Protein AF-X1D9J5-F1 (afdb_monomer_lite)

InterPro domains:
  IPR006099 Methylmalonyl-CoA mutase, alpha/beta chain, catalytic [PF01642] (44-115)
  IPR016176 Cobalamin (vitamin B12)-dependent enzyme, catalytic [SSF51703] (22-117)
  IPR027417 P-loop containing nucleoside triphosphate hydrolase [SSF52540] (112-212)
  IPR050763 ABC transporter ATP-binding component [PTHR42711] (112-212)

Radius of gyration: 26.76 Å; chains: 1; bounding box: 79×49×67 Å

Organism: NCBI:txid412755

Foldseek 3Di:
DDPPPDPPQPQQDDPVVVVVVVVVVVVVVVVCVVDDDDPDQQADLVRHHDDPDDDSVNDDGHCCAPPNAQCDPPNNVHNHRCPVVVPNDDFDFDDDDDDPVVRVVVQVVCVVVVHDPVNVVCVLLVVDDDDPPDWDADPNDTCNVPVPVSNLVDDDQGPDGPADQSDFLQRSQQVVCVVSVHDNVRSVVVSCVVCVVVVNNVSRRPGPNPDD

Secondary structure (DSSP, 8-state):
-----------SS-HHHHHHHHHHHHHHHHHHTTSPPPSS--B-TT-PBPPS---GGG--S-HHHHT--TTSTT-TT-SSTTHHHHS----------S-HHHHHHHHHHHHHTT--HHHHHHHHTTSSPPPTT---EETTEETTT-HHHHHTS-----SS--S-TTSBHHHHHHHHHHHTT--HHHHHHHHHHHHHHTT-SGGGGSBGGG--

Structure (mmCIF, N/CA/C/O backbone):
data_AF-X1D9J5-F1
#
_entry.id   AF-X1D9J5-F1
#
loop_
_atom_site.group_PDB
_atom_site.id
_atom_site.type_symbol
_atom_site.label_atom_id
_atom_site.label_alt_id
_atom_site.label_comp_id
_atom_site.label_asym_id
_atom_site.label_entity_id
_atom_site.label_seq_id
_atom_site.pdbx_PDB_ins_code
_atom_site.Cartn_x
_atom_site.Cartn_y
_atom_site.Cartn_z
_atom_site.occupancy
_atom_site.B_iso_or_equiv
_atom_site.auth_seq_id
_atom_site.auth_comp_id
_atom_site.auth_asym_id
_atom_site.auth_atom_id
_atom_site.pdbx_PDB_model_num
ATOM 1 N N . GLN A 1 1 ? -48.946 -21.989 10.897 1.00 41.56 1 GLN A N 1
ATOM 2 C CA . GLN A 1 1 ? -47.747 -22.327 11.694 1.00 41.56 1 GLN A CA 1
ATOM 3 C C . GLN A 1 1 ? -46.780 -21.159 11.595 1.00 41.56 1 GLN A C 1
ATOM 5 O O . GLN A 1 1 ? -46.315 -20.865 10.503 1.00 41.56 1 GLN A O 1
ATOM 10 N N . TYR A 1 2 ? -46.551 -20.441 12.694 1.00 32.66 2 TYR A N 1
ATOM 11 C CA . TYR A 1 2 ? -45.585 -19.344 12.733 1.00 32.66 2 TYR A CA 1
ATOM 12 C C . TYR A 1 2 ? -44.181 -19.940 12.862 1.00 32.66 2 TYR A C 1
ATOM 14 O O . TYR A 1 2 ? -43.864 -20.567 13.869 1.00 32.66 2 TYR A O 1
ATOM 22 N N . ILE A 1 3 ? -43.359 -19.790 11.823 1.00 34.81 3 ILE A N 1
ATOM 23 C CA . ILE A 1 3 ? -41.948 -20.179 11.864 1.00 34.81 3 ILE A CA 1
ATOM 24 C C . ILE A 1 3 ? -41.211 -19.089 12.641 1.00 34.81 3 ILE A C 1
ATOM 26 O O . ILE A 1 3 ? -40.923 -18.015 12.112 1.00 34.81 3 ILE A O 1
ATOM 30 N N . VAL A 1 4 ? -40.926 -19.359 13.914 1.00 33.62 4 VAL A N 1
ATOM 31 C CA . VAL A 1 4 ? -40.000 -18.558 14.717 1.00 33.62 4 VAL A CA 1
ATOM 32 C C . VAL A 1 4 ? -38.596 -18.829 14.178 1.00 33.62 4 VAL A C 1
ATOM 34 O O . VAL A 1 4 ? -37.982 -19.847 14.489 1.00 33.62 4 VAL A O 1
ATOM 37 N N . LYS A 1 5 ? -38.096 -17.944 13.309 1.00 32.06 5 LYS A N 1
ATOM 38 C CA . LYS A 1 5 ? -36.690 -17.954 12.892 1.00 32.06 5 LYS A CA 1
ATOM 39 C C . LYS A 1 5 ? -35.840 -17.499 14.076 1.00 32.06 5 LYS A C 1
ATOM 41 O O . LYS A 1 5 ? -35.710 -16.305 14.330 1.00 32.06 5 LYS A O 1
ATOM 46 N N . PHE A 1 6 ? -35.261 -18.449 14.803 1.00 33.81 6 PHE A N 1
ATOM 47 C CA . PHE A 1 6 ? -34.157 -18.154 15.706 1.00 33.81 6 PHE A CA 1
ATOM 48 C C . PHE A 1 6 ? -32.935 -17.792 14.856 1.00 33.81 6 PHE A C 1
ATOM 50 O O . PHE A 1 6 ? -32.262 -18.667 14.319 1.00 33.81 6 PHE A O 1
ATOM 57 N N . ASN A 1 7 ? -32.655 -16.494 14.723 1.00 35.66 7 ASN A N 1
ATOM 58 C CA . ASN A 1 7 ? -31.349 -16.017 14.275 1.00 35.66 7 ASN A CA 1
ATOM 59 C C . ASN A 1 7 ? -30.331 -16.322 15.380 1.00 35.66 7 ASN A C 1
ATOM 61 O O . ASN A 1 7 ? -30.017 -15.474 16.215 1.00 35.66 7 ASN A O 1
ATOM 65 N N . VAL A 1 8 ? -29.839 -17.558 15.416 1.00 42.84 8 VAL A N 1
ATOM 66 C CA . VAL A 1 8 ? -28.628 -17.885 16.161 1.00 42.84 8 VAL A CA 1
ATOM 67 C C . VAL A 1 8 ? -27.478 -17.335 15.329 1.00 42.84 8 VAL A C 1
ATOM 69 O O . VAL A 1 8 ? -27.017 -17.974 14.391 1.00 42.84 8 VAL A O 1
ATOM 72 N N . PHE A 1 9 ? -27.051 -16.110 15.627 1.00 48.53 9 PHE A N 1
ATOM 73 C CA . PHE A 1 9 ? -25.760 -15.626 15.157 1.00 48.53 9 PHE A CA 1
ATOM 74 C C . PHE A 1 9 ? -24.701 -16.567 15.740 1.00 48.53 9 PHE A C 1
ATOM 76 O O . PHE A 1 9 ? -24.423 -16.505 16.940 1.00 48.53 9 PHE A O 1
ATOM 83 N N . LEU A 1 10 ? -24.159 -17.476 14.924 1.00 50.81 10 LEU A N 1
ATOM 84 C CA . LEU A 1 10 ? -22.922 -18.167 15.263 1.00 50.81 10 LEU A CA 1
ATOM 85 C C . LEU A 1 10 ? -21.844 -17.090 15.362 1.00 50.81 10 LEU A C 1
ATOM 87 O O . LEU A 1 10 ? -21.445 -16.487 14.369 1.00 50.81 10 LEU A O 1
ATOM 91 N N . THR A 1 11 ? -21.446 -16.770 16.587 1.00 61.09 11 THR A N 1
ATOM 92 C CA . THR A 1 11 ? -20.332 -15.866 16.831 1.00 61.09 11 THR A CA 1
ATOM 93 C C . THR A 1 11 ? -19.053 -16.684 16.765 1.00 61.09 11 THR A C 1
ATOM 95 O O . THR A 1 11 ? -18.937 -17.702 17.439 1.00 61.09 11 THR A O 1
ATOM 98 N N . MET A 1 12 ? -18.080 -16.223 15.975 1.00 72.06 12 MET A N 1
ATOM 99 C CA . MET A 1 12 ? -16.762 -16.861 15.808 1.00 72.06 12 MET A CA 1
ATOM 100 C C . MET A 1 12 ? -16.017 -17.085 17.140 1.00 72.06 12 MET A C 1
ATOM 102 O O . MET A 1 12 ? -15.095 -17.893 17.220 1.00 72.06 12 MET A O 1
ATOM 106 N N . PHE A 1 13 ? -16.419 -16.367 18.190 1.00 82.44 13 PHE A N 1
ATOM 107 C CA . PHE A 1 13 ? -15.873 -16.462 19.534 1.00 82.44 13 PHE A CA 1
ATOM 108 C C . PHE A 1 13 ? -16.948 -16.868 20.542 1.00 82.44 13 PHE A C 1
ATOM 110 O O . PHE A 1 13 ? -18.126 -16.520 20.398 1.00 82.44 13 PHE A O 1
ATOM 117 N N . ASP A 1 14 ? -16.500 -17.562 21.587 1.00 86.94 14 ASP A N 1
ATOM 118 C CA . ASP A 1 14 ? -17.311 -17.912 22.747 1.00 86.94 14 ASP A CA 1
ATOM 119 C C . ASP A 1 14 ? -17.836 -16.656 23.466 1.00 86.94 14 ASP A C 1
ATOM 121 O O . ASP A 1 14 ? -17.110 -15.672 23.641 1.00 86.94 14 ASP A O 1
ATOM 125 N N . LYS A 1 15 ? -19.108 -16.684 23.881 1.00 85.88 15 LYS A N 1
ATOM 126 C CA . LYS A 1 15 ? -19.779 -15.515 24.469 1.00 85.88 15 LYS A CA 1
ATOM 127 C C . LYS A 1 15 ? -19.181 -15.112 25.814 1.00 85.88 15 LYS A C 1
ATOM 129 O O . LYS A 1 15 ? -19.002 -13.917 26.046 1.00 85.88 15 LYS A O 1
ATOM 134 N N . ASP A 1 16 ? -18.824 -16.075 26.659 1.00 89.19 16 ASP A N 1
ATOM 135 C CA . ASP A 1 16 ? -18.233 -15.793 27.969 1.00 89.19 16 ASP A CA 1
ATOM 136 C C . ASP A 1 16 ? -16.825 -15.214 27.803 1.00 89.19 16 ASP A C 1
ATOM 138 O O . ASP A 1 16 ? -16.395 -14.335 28.554 1.00 89.19 16 ASP A O 1
ATOM 142 N N . TYR A 1 17 ? -16.099 -15.671 26.784 1.00 88.88 17 TYR A N 1
ATOM 143 C CA . TYR A 1 17 ? -14.798 -15.115 26.434 1.00 88.88 17 TYR A CA 1
ATOM 144 C C . TYR A 1 17 ? -14.888 -13.683 25.886 1.00 88.88 17 TYR A C 1
ATOM 146 O O . TYR A 1 17 ? -14.109 -12.821 26.300 1.00 88.88 17 TYR A O 1
ATOM 154 N N . LEU A 1 18 ? -15.853 -13.399 25.006 1.00 90.12 18 LEU A N 1
ATOM 155 C CA . LEU A 1 18 ? -16.102 -12.038 24.517 1.00 90.12 18 LEU A CA 1
ATOM 156 C C . LEU A 1 18 ? -16.466 -11.084 25.658 1.00 90.12 18 LEU A C 1
ATOM 158 O O . LEU A 1 18 ? -15.986 -9.951 25.682 1.00 90.12 18 LEU A O 1
ATOM 162 N N . GLU A 1 19 ? -17.247 -11.549 26.629 1.00 91.81 19 GLU A N 1
ATOM 163 C CA . GLU A 1 19 ? -17.616 -10.744 27.790 1.00 91.81 19 GLU A CA 1
ATOM 164 C C . GLU A 1 19 ? -16.409 -10.432 28.686 1.00 91.81 19 GLU A C 1
ATOM 166 O O . GLU A 1 19 ? -16.224 -9.289 29.108 1.00 91.81 19 GLU A O 1
ATOM 171 N N . LYS A 1 20 ? -15.506 -11.399 28.897 1.00 93.25 20 LYS A N 1
ATOM 172 C CA . LYS A 1 20 ? -14.225 -11.143 29.581 1.00 93.25 20 LYS A CA 1
ATOM 173 C C . LYS A 1 20 ? -13.401 -10.075 28.861 1.00 93.25 20 LYS A C 1
ATOM 175 O O . LYS A 1 20 ? -12.865 -9.180 29.511 1.00 93.25 20 LYS A O 1
ATOM 180 N N . ILE A 1 21 ? -13.320 -10.140 27.530 1.00 93.31 21 ILE A N 1
ATOM 181 C CA . ILE A 1 21 ? -12.612 -9.132 26.726 1.00 93.31 21 ILE A CA 1
ATOM 182 C C . ILE A 1 21 ? -13.267 -7.759 26.884 1.00 93.31 21 ILE A C 1
ATOM 184 O O . ILE A 1 21 ? -12.550 -6.768 27.007 1.00 93.31 21 ILE A O 1
ATOM 188 N N . ARG A 1 22 ? -14.604 -7.683 26.909 1.00 93.94 22 ARG A N 1
ATOM 189 C CA . ARG A 1 22 ? -15.338 -6.425 27.106 1.00 93.94 22 ARG A CA 1
ATOM 190 C C . ARG A 1 22 ? -14.962 -5.768 28.434 1.00 93.94 22 ARG A C 1
ATOM 192 O O . ARG A 1 22 ? -14.591 -4.598 28.440 1.00 93.94 22 ARG A O 1
ATOM 199 N N . ILE A 1 23 ? -14.980 -6.533 29.524 1.00 95.12 23 ILE A N 1
ATOM 200 C CA . ILE A 1 23 ? -14.651 -6.041 30.871 1.00 95.12 23 ILE A CA 1
ATOM 201 C C . ILE A 1 23 ? -13.199 -5.549 30.946 1.00 95.12 23 ILE A C 1
ATOM 203 O O . ILE A 1 23 ? -12.929 -4.469 31.469 1.00 95.12 23 ILE A O 1
ATOM 207 N N . GLU A 1 24 ? -12.243 -6.319 30.422 1.00 95.06 24 GLU A N 1
ATOM 208 C CA . GLU A 1 24 ? -10.832 -5.912 30.441 1.00 95.06 24 GLU A CA 1
ATOM 209 C C . GLU A 1 24 ? -10.561 -4.710 29.526 1.00 95.06 24 GLU A C 1
ATOM 211 O O . GLU A 1 24 ? -9.750 -3.844 29.862 1.00 95.06 24 GLU A O 1
ATOM 216 N N . LYS A 1 25 ? -11.282 -4.606 28.404 1.00 93.81 25 LYS A N 1
ATOM 217 C CA . LYS A 1 25 ? -11.224 -3.442 27.517 1.00 93.81 25 LYS A CA 1
ATOM 218 C C . LYS A 1 25 ? -11.714 -2.177 28.223 1.00 93.81 25 LYS A C 1
ATOM 220 O O . LYS A 1 25 ? -11.029 -1.165 28.134 1.00 93.81 25 LYS A O 1
ATOM 225 N N . GLU A 1 26 ? -12.816 -2.234 28.969 1.00 94.69 26 GLU A N 1
ATOM 226 C CA . GLU A 1 26 ? -13.318 -1.091 29.752 1.00 94.69 26 GLU A CA 1
ATOM 227 C C . GLU A 1 26 ? -12.300 -0.628 30.801 1.00 94.69 26 GLU A C 1
ATOM 229 O O . GLU A 1 26 ? -12.002 0.561 30.908 1.00 94.69 26 GLU A O 1
ATOM 234 N N . LYS A 1 27 ? -11.672 -1.565 31.524 1.00 94.75 27 LYS A N 1
ATOM 235 C CA . LYS A 1 27 ? -10.597 -1.235 32.478 1.00 94.75 27 LYS A CA 1
ATOM 236 C C . LYS A 1 27 ? -9.403 -0.562 31.802 1.00 94.75 27 LYS A C 1
ATOM 238 O O . LYS A 1 27 ? -8.782 0.330 32.382 1.00 94.75 27 LYS A O 1
ATOM 243 N N . TRP A 1 28 ? -9.044 -1.007 30.600 1.00 94.75 28 TRP A N 1
ATOM 244 C CA . TRP A 1 28 ? -7.975 -0.395 29.816 1.00 94.75 28 TRP A CA 1
ATOM 245 C C . TRP A 1 28 ? -8.357 1.006 29.316 1.00 94.75 28 TRP A C 1
ATOM 247 O O . TRP A 1 28 ? -7.530 1.913 29.391 1.00 94.75 28 TRP A O 1
ATOM 257 N N . GLU A 1 29 ? -9.602 1.210 28.877 1.00 93.12 29 GLU A N 1
ATOM 258 C CA . GLU A 1 29 ? -10.117 2.518 28.449 1.00 93.12 29 GLU A CA 1
ATOM 259 C C . GLU A 1 29 ? -10.121 3.545 29.590 1.00 93.12 29 GLU A C 1
ATOM 261 O O . GLU A 1 29 ? -9.827 4.715 29.348 1.00 93.12 29 GLU A O 1
ATOM 266 N N . GLU A 1 30 ? -10.369 3.123 30.833 1.00 93.25 30 GLU A N 1
ATOM 267 C CA . GLU A 1 30 ? -10.239 4.001 32.004 1.00 93.25 30 GLU A CA 1
ATOM 268 C C . GLU A 1 30 ? -8.788 4.440 32.237 1.00 93.25 30 GLU A C 1
ATOM 270 O O . GLU A 1 30 ? -8.517 5.637 32.324 1.00 93.25 30 GLU A O 1
ATOM 275 N N . LYS A 1 31 ? -7.832 3.501 32.237 1.00 91.94 31 LYS A N 1
ATOM 276 C CA . LYS A 1 31 ? -6.397 3.826 32.374 1.00 91.94 31 LYS A CA 1
ATOM 277 C C . LYS A 1 31 ? -5.893 4.729 31.255 1.00 91.94 31 LYS A C 1
ATOM 279 O O . LYS A 1 31 ? -4.999 5.548 31.444 1.00 91.94 31 LYS A O 1
ATOM 284 N N . LEU A 1 32 ? -6.458 4.579 30.065 1.00 88.94 32 LEU A N 1
ATOM 285 C CA . LEU A 1 32 ? -6.063 5.357 28.909 1.00 88.94 32 LEU A CA 1
ATOM 286 C C . LEU A 1 32 ? -6.360 6.854 29.074 1.00 88.94 32 LEU A C 1
ATOM 288 O O . LEU A 1 32 ? -5.614 7.667 28.534 1.00 88.94 32 LEU A O 1
ATOM 292 N N . LYS A 1 33 ? -7.390 7.236 29.842 1.00 88.38 33 LYS A N 1
ATOM 293 C CA . LYS A 1 33 ? -7.711 8.652 30.105 1.00 88.38 33 LYS A CA 1
ATOM 294 C C . LYS A 1 33 ? -6.562 9.402 30.788 1.00 88.38 33 LYS A C 1
ATOM 296 O O . LYS A 1 33 ? -6.468 10.618 30.659 1.00 88.38 33 LYS A O 1
ATOM 301 N N . GLU A 1 34 ? -5.679 8.683 31.478 1.00 90.81 34 GLU A N 1
ATOM 302 C CA . GLU A 1 34 ? -4.492 9.233 32.141 1.00 90.81 34 GLU A CA 1
ATOM 303 C C . GLU A 1 34 ? -3.333 9.494 31.161 1.00 90.81 34 GLU A C 1
ATOM 305 O O . GLU A 1 34 ? -2.374 10.195 31.486 1.00 90.81 34 GLU A O 1
ATOM 310 N N . SER A 1 35 ? -3.408 8.949 29.943 1.00 86.75 35 SER A N 1
ATOM 311 C CA . SER A 1 35 ? -2.359 9.033 28.927 1.00 86.75 35 SER A CA 1
ATOM 312 C C . SER A 1 35 ? -2.668 10.105 27.884 1.00 86.75 35 SER A C 1
ATOM 314 O O . SER A 1 35 ? -3.766 10.176 27.337 1.00 86.75 35 SER A O 1
ATOM 316 N N . LYS A 1 36 ? -1.672 10.934 27.556 1.00 88.25 36 LYS A N 1
ATOM 317 C CA .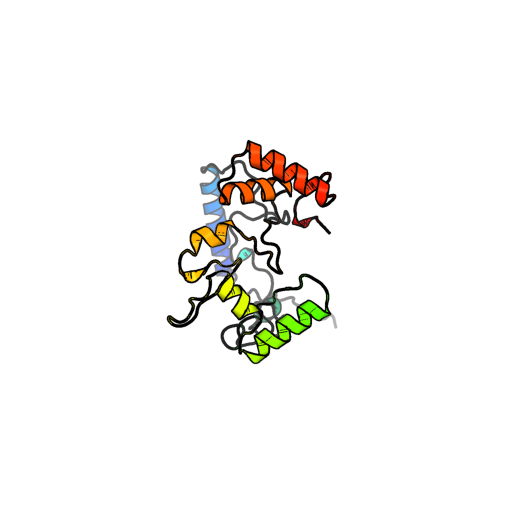 LYS A 1 36 ? -1.803 11.920 26.476 1.00 88.25 36 LYS A CA 1
ATOM 318 C C . LYS A 1 36 ? -1.610 11.265 25.116 1.00 88.25 36 LYS A C 1
ATOM 320 O O . LYS A 1 36 ? -0.632 10.555 24.893 1.00 88.25 36 LYS A O 1
ATOM 325 N N . GLU A 1 37 ? -2.495 11.594 24.185 1.00 88.06 37 GLU A N 1
ATOM 326 C CA . GLU A 1 37 ? -2.330 11.261 22.775 1.00 88.06 37 GLU A CA 1
ATOM 327 C C . GLU A 1 37 ? -1.836 12.452 21.962 1.00 88.06 37 GLU A C 1
ATOM 329 O O . GLU A 1 37 ? -1.901 13.606 22.386 1.00 88.06 37 GLU A O 1
ATOM 334 N N . ARG A 1 38 ? -1.315 12.152 20.771 1.00 89.94 38 ARG A N 1
ATOM 335 C CA . ARG A 1 38 ? -0.917 13.172 19.802 1.00 89.94 38 ARG A CA 1
ATOM 336 C C . ARG A 1 38 ? -2.160 13.851 19.236 1.00 89.94 38 ARG A C 1
ATOM 338 O O . ARG A 1 38 ? -3.135 13.174 18.923 1.00 89.94 38 ARG A O 1
ATOM 345 N N . ASP A 1 39 ? -2.075 15.161 19.032 1.00 87.62 39 ASP A N 1
ATOM 346 C CA . ASP A 1 39 ? -3.132 15.954 18.400 1.00 87.62 39 ASP A CA 1
ATOM 347 C C . ASP A 1 39 ? -3.111 15.772 16.873 1.00 87.62 39 ASP A C 1
ATOM 349 O O . ASP A 1 39 ? -2.633 16.611 16.110 1.00 87.62 39 ASP A O 1
ATOM 353 N N . VAL A 1 40 ? -3.532 14.586 16.430 1.00 89.81 40 VAL A N 1
ATOM 354 C CA . VAL A 1 40 ? -3.650 14.211 15.019 1.00 89.81 40 VAL A CA 1
ATOM 355 C C . VAL A 1 40 ? -4.934 13.421 14.796 1.00 89.81 40 VAL A C 1
ATOM 357 O O . VAL A 1 40 ? -5.397 12.684 15.665 1.00 89.81 40 VAL A O 1
ATOM 360 N N . LYS A 1 41 ? -5.508 13.529 13.595 1.00 87.44 41 LYS A N 1
ATOM 361 C CA . LYS A 1 41 ? -6.639 12.683 13.202 1.00 87.44 41 LYS A CA 1
ATOM 362 C C . LYS A 1 41 ? -6.144 11.272 12.882 1.00 87.44 41 LYS A C 1
ATOM 364 O O . LYS A 1 41 ? -5.343 11.091 11.969 1.00 87.44 41 LYS A O 1
ATOM 369 N N . PHE A 1 42 ? -6.659 10.277 13.598 1.00 93.56 42 PHE A N 1
ATOM 370 C CA . PHE A 1 42 ? -6.394 8.861 13.336 1.00 93.56 42 PHE A CA 1
ATOM 371 C C . PHE A 1 42 ? -7.390 8.326 12.300 1.00 93.56 42 PHE A C 1
ATOM 373 O O . PHE A 1 42 ? -8.437 7.770 12.632 1.00 93.56 42 PHE A O 1
ATOM 380 N N . VAL A 1 43 ? -7.079 8.541 11.024 1.00 94.81 43 VAL A N 1
ATOM 381 C CA . VAL A 1 43 ? -7.877 8.077 9.882 1.00 94.81 43 VAL A CA 1
ATOM 382 C C . VAL A 1 43 ? -6.981 7.370 8.874 1.00 94.81 43 VAL A C 1
ATOM 384 O O . VAL A 1 43 ? -5.779 7.626 8.816 1.00 94.81 43 VAL A O 1
ATOM 387 N N . THR A 1 44 ? -7.564 6.477 8.080 1.00 89.38 44 THR A N 1
ATOM 388 C CA . THR A 1 44 ? -6.891 5.947 6.889 1.00 89.38 44 THR A CA 1
ATOM 389 C C . THR A 1 44 ? -6.784 7.034 5.822 1.00 89.38 44 THR A C 1
ATOM 391 O O . THR A 1 44 ? -7.464 8.060 5.878 1.00 89.38 44 THR A O 1
ATOM 394 N N . ASP A 1 45 ? -6.007 6.761 4.785 1.00 85.62 45 ASP A N 1
ATOM 395 C CA . ASP A 1 45 ? -5.912 7.604 3.597 1.00 85.62 45 ASP A CA 1
ATOM 396 C C . ASP A 1 45 ? -7.279 7.865 2.945 1.00 85.62 45 ASP A C 1
ATOM 398 O O . ASP A 1 45 ? -7.538 8.948 2.423 1.00 85.62 45 ASP A O 1
ATOM 402 N N . SER A 1 46 ? -8.205 6.910 3.040 1.00 87.81 46 SER A N 1
ATOM 403 C CA . SER A 1 46 ? -9.586 7.050 2.551 1.00 87.81 46 SER A CA 1
ATOM 404 C C . SER A 1 46 ? -10.529 7.724 3.557 1.00 87.81 46 SER A C 1
ATOM 406 O O . SER A 1 46 ? -11.741 7.614 3.424 1.00 87.81 46 SER A O 1
ATOM 408 N N . GLU A 1 47 ? -9.987 8.387 4.582 1.00 90.31 47 GLU A N 1
ATOM 409 C CA . GLU A 1 47 ? -10.724 9.108 5.633 1.00 90.31 47 GLU A CA 1
ATOM 410 C C . GLU A 1 47 ? -11.611 8.221 6.522 1.00 90.31 47 GLU A C 1
ATOM 412 O O . GLU A 1 47 ? -12.452 8.709 7.274 1.00 90.31 47 GLU A O 1
ATOM 417 N N . ILE A 1 48 ? -11.383 6.907 6.504 1.00 92.75 48 ILE A N 1
ATOM 418 C CA . ILE A 1 48 ? -12.080 5.972 7.392 1.00 92.75 48 ILE A CA 1
ATOM 419 C C . ILE A 1 48 ? -11.484 6.102 8.803 1.00 92.75 48 ILE A C 1
ATOM 421 O O . ILE A 1 48 ? -10.267 5.922 8.941 1.00 92.75 48 ILE A O 1
ATOM 425 N N . PRO A 1 49 ? -12.293 6.378 9.846 1.00 94.19 49 PRO A N 1
ATOM 426 C CA . PRO A 1 49 ? -11.817 6.461 11.223 1.00 94.19 49 PRO A CA 1
ATOM 427 C C . PRO A 1 49 ? -11.173 5.157 11.689 1.00 94.19 49 PRO A C 1
ATOM 429 O O . PRO A 1 49 ? -11.770 4.082 11.586 1.00 94.19 49 PRO A O 1
ATOM 432 N N . ILE A 1 50 ? -9.963 5.261 12.235 1.00 93.44 50 ILE A N 1
ATOM 433 C CA . ILE A 1 50 ? -9.237 4.126 12.799 1.00 93.44 50 ILE A CA 1
ATOM 434 C C . ILE A 1 50 ? -9.517 4.095 14.299 1.00 93.44 50 ILE A C 1
ATOM 436 O O . ILE A 1 50 ? -9.224 5.048 15.022 1.00 93.44 50 ILE A O 1
ATOM 440 N N . LYS A 1 51 ? -10.085 2.986 14.782 1.00 92.06 51 LYS A N 1
ATOM 441 C CA . LYS A 1 51 ? -10.214 2.760 16.223 1.00 92.06 51 LYS A CA 1
ATOM 442 C C . LYS A 1 51 ? -8.829 2.586 16.829 1.00 92.06 51 LYS A C 1
ATOM 444 O O . LYS A 1 51 ? -7.954 1.960 16.240 1.00 92.06 51 LYS A O 1
ATOM 449 N N . ARG A 1 52 ? -8.666 3.068 18.057 1.00 91.06 52 ARG A N 1
ATOM 450 C CA . ARG A 1 52 ? -7.417 2.946 18.814 1.00 91.06 52 ARG A CA 1
ATOM 451 C C . ARG A 1 52 ? -6.958 1.498 18.989 1.00 91.06 52 ARG A C 1
ATOM 453 O O . ARG A 1 52 ? -5.766 1.217 18.968 1.00 91.06 52 ARG A O 1
ATOM 460 N N . LEU A 1 53 ? -7.920 0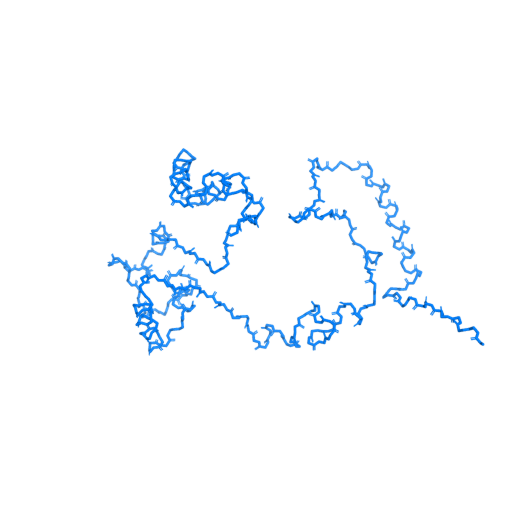.594 19.156 1.00 92.44 53 LEU A N 1
ATOM 461 C CA . LEU A 1 53 ? -7.695 -0.836 19.276 1.00 92.44 53 LEU A CA 1
ATOM 462 C C . LEU A 1 53 ? -8.849 -1.586 18.609 1.00 92.44 53 LEU A C 1
ATOM 464 O O . LEU A 1 53 ? -10.017 -1.283 18.866 1.00 92.44 53 LEU A O 1
ATOM 468 N N . TYR A 1 54 ? -8.505 -2.572 17.784 1.00 93.31 54 TYR A N 1
ATOM 469 C CA . TYR A 1 54 ? -9.443 -3.557 17.256 1.00 93.31 54 TYR A CA 1
ATOM 470 C C . TYR A 1 54 ? -9.265 -4.860 18.030 1.00 93.31 54 TYR A C 1
ATOM 472 O O . TYR A 1 54 ? -8.148 -5.314 18.268 1.00 93.31 54 TYR A O 1
ATOM 480 N N . THR A 1 55 ? -10.378 -5.445 18.440 1.00 92.00 55 THR A N 1
ATOM 481 C CA . THR A 1 55 ? -10.456 -6.633 19.291 1.00 92.00 55 THR A CA 1
ATOM 482 C C . THR A 1 55 ? -11.362 -7.679 18.640 1.00 92.00 55 THR A C 1
ATOM 484 O O . THR A 1 55 ? -12.056 -7.365 17.671 1.00 92.00 55 THR A O 1
ATOM 487 N N . PRO A 1 56 ? -11.434 -8.909 19.176 1.00 90.88 56 PRO A N 1
ATOM 488 C CA . PRO A 1 56 ? -12.445 -9.889 18.772 1.00 90.88 56 PRO A CA 1
ATOM 489 C C . PRO A 1 56 ? -13.888 -9.353 18.749 1.00 90.88 56 PRO A C 1
ATOM 491 O O . PRO A 1 56 ? -14.683 -9.799 17.929 1.00 90.88 56 PRO A O 1
ATOM 494 N N . LEU A 1 57 ? -14.210 -8.348 19.576 1.00 88.81 57 LEU A N 1
ATOM 495 C CA . LEU A 1 57 ? -15.519 -7.676 19.596 1.00 88.81 57 LEU A CA 1
ATOM 496 C C . LEU A 1 57 ? -15.809 -6.852 18.329 1.00 88.81 57 LEU A C 1
ATOM 498 O O . LEU A 1 57 ? -16.956 -6.499 18.067 1.00 88.81 57 LEU A O 1
ATOM 502 N N . ASP A 1 58 ? -14.778 -6.500 17.559 1.00 90.00 58 ASP A N 1
ATOM 503 C CA . ASP A 1 58 ? -14.889 -5.673 16.356 1.00 90.00 58 ASP A CA 1
ATOM 504 C C . ASP A 1 58 ? -15.054 -6.508 15.073 1.00 90.00 58 ASP A C 1
ATOM 506 O O . ASP A 1 58 ? -15.346 -5.949 14.013 1.00 90.00 58 ASP A O 1
ATOM 510 N N . VAL A 1 59 ? -14.895 -7.834 15.161 1.00 86.75 59 VAL A N 1
ATOM 511 C CA . VAL A 1 59 ? -15.098 -8.764 14.044 1.00 86.75 59 VAL A CA 1
ATOM 512 C C . VAL A 1 59 ? -16.588 -9.071 13.904 1.00 86.75 59 VAL A C 1
ATOM 514 O O . VAL A 1 59 ? -17.252 -9.439 14.871 1.00 86.75 59 VAL A O 1
ATOM 517 N N . LYS A 1 60 ? -17.125 -8.923 12.690 1.00 80.06 60 LYS A N 1
ATOM 518 C CA . LYS A 1 60 ? -18.522 -9.235 12.365 1.00 80.06 60 LYS A CA 1
ATOM 519 C C . LYS A 1 60 ? -18.594 -10.424 11.412 1.00 80.06 60 LYS A C 1
ATOM 521 O O . LYS A 1 60 ? -17.806 -10.492 10.475 1.00 80.06 60 LYS A O 1
ATOM 526 N N . GLY A 1 61 ? -19.606 -11.268 11.604 1.00 78.94 61 GLY A N 1
ATOM 527 C CA . GLY A 1 61 ? -19.888 -12.423 10.748 1.00 78.94 61 GLY A CA 1
ATOM 528 C C . GLY A 1 61 ? -19.125 -13.686 11.147 1.00 78.94 61 GLY A C 1
ATOM 529 O O . GLY A 1 61 ? -18.322 -13.672 12.080 1.00 78.94 61 GLY A O 1
ATOM 530 N N . ASP A 1 62 ? -19.425 -14.781 10.449 1.00 84.00 62 ASP A N 1
ATOM 531 C CA . ASP A 1 62 ? -18.747 -16.062 10.637 1.00 84.00 62 ASP A CA 1
ATOM 532 C C . ASP A 1 62 ? -17.490 -16.150 9.759 1.00 84.00 62 ASP A C 1
ATOM 534 O O . ASP A 1 62 ? -17.440 -15.600 8.653 1.00 84.00 62 ASP A O 1
ATOM 538 N N . TYR A 1 63 ? -16.467 -16.851 10.250 1.00 86.12 63 TYR A N 1
ATOM 539 C CA . TYR A 1 63 ? -15.209 -17.071 9.546 1.00 86.12 63 TYR A CA 1
ATOM 540 C C . TYR A 1 63 ? -15.442 -17.711 8.179 1.00 86.12 63 TYR A C 1
ATOM 542 O O . TYR A 1 63 ? -14.870 -17.252 7.188 1.00 86.12 63 TYR A O 1
ATOM 550 N N . LEU A 1 64 ? -16.273 -18.756 8.135 1.00 88.69 64 LEU A N 1
ATOM 551 C CA . LEU A 1 64 ? -16.515 -19.546 6.928 1.00 88.69 64 LEU A CA 1
ATOM 552 C C . LEU A 1 64 ? -17.269 -18.753 5.855 1.00 88.69 64 LEU A C 1
ATOM 554 O O . LEU A 1 64 ? -16.997 -18.947 4.676 1.00 88.69 64 LEU A O 1
ATOM 558 N N . ASP A 1 65 ? -18.116 -17.804 6.254 1.00 85.75 65 ASP A N 1
ATOM 559 C CA . ASP A 1 65 ? -18.906 -16.997 5.318 1.00 85.75 65 ASP A CA 1
ATOM 560 C C . ASP A 1 65 ? -18.171 -15.736 4.845 1.00 85.75 65 ASP A C 1
ATOM 562 O O . ASP A 1 65 ? -18.317 -15.309 3.702 1.00 85.75 65 ASP A O 1
ATOM 566 N N . THR A 1 66 ? -17.397 -15.091 5.724 1.00 84.94 66 THR A N 1
ATOM 567 C CA . THR A 1 66 ? -16.831 -13.755 5.449 1.00 84.94 66 THR A CA 1
ATOM 568 C C . THR A 1 66 ? -15.381 -13.786 4.979 1.00 84.94 66 THR A C 1
ATOM 570 O O . THR A 1 66 ? -14.971 -12.971 4.148 1.00 84.94 66 THR A O 1
ATOM 573 N N . VAL A 1 67 ? -14.579 -14.711 5.506 1.00 88.94 67 VAL A N 1
ATOM 574 C CA . VAL A 1 67 ? -13.134 -14.771 5.253 1.00 88.94 67 VAL A CA 1
ATOM 575 C C . VAL A 1 67 ? -12.777 -16.007 4.431 1.00 88.94 67 VAL A C 1
ATOM 577 O O . VAL A 1 67 ? -12.074 -15.883 3.427 1.00 88.94 67 VAL A O 1
ATOM 580 N N . ASN A 1 68 ? -13.269 -17.167 4.866 1.00 92.38 68 ASN A N 1
ATOM 581 C CA . ASN A 1 68 ? -13.051 -18.498 4.308 1.00 92.38 68 ASN A CA 1
ATOM 582 C C . ASN A 1 68 ? -11.567 -18.828 3.987 1.00 92.38 68 ASN A C 1
ATOM 584 O O . ASN A 1 68 ? -10.630 -18.156 4.437 1.00 92.38 68 ASN A O 1
ATOM 588 N N . PHE A 1 69 ? -11.321 -19.919 3.260 1.00 94.75 69 PHE A N 1
ATOM 589 C CA . PHE A 1 69 ? -9.996 -20.348 2.806 1.00 94.75 69 PHE A CA 1
ATOM 590 C C . PHE A 1 69 ? -9.647 -19.763 1.419 1.00 94.75 69 PHE A C 1
ATOM 592 O O . PHE A 1 69 ? -10.544 -19.505 0.615 1.00 94.75 69 PHE A O 1
ATOM 599 N N . PRO A 1 70 ? -8.351 -19.555 1.089 1.00 93.00 70 PRO A N 1
ATOM 600 C CA . PRO A 1 70 ? -7.948 -19.142 -0.258 1.00 93.00 70 PRO A CA 1
ATOM 601 C C . PRO A 1 70 ? -8.474 -20.115 -1.322 1.00 93.00 70 PRO A C 1
ATOM 603 O O . PRO A 1 70 ? -8.381 -21.331 -1.160 1.00 93.00 70 PRO A O 1
ATOM 606 N N . GLY A 1 71 ? -8.998 -19.587 -2.424 1.00 91.12 71 GLY A N 1
ATOM 607 C CA . GLY A 1 71 ? -9.609 -20.378 -3.493 1.00 91.12 71 GLY A CA 1
ATOM 608 C C . GLY A 1 71 ? -11.044 -20.839 -3.236 1.00 91.12 71 GLY A C 1
ATOM 609 O O . GLY A 1 71 ? -11.569 -21.595 -4.048 1.00 91.12 71 GLY A O 1
ATOM 610 N N . GLN A 1 72 ? -11.683 -20.386 -2.156 1.00 90.94 72 GLN A N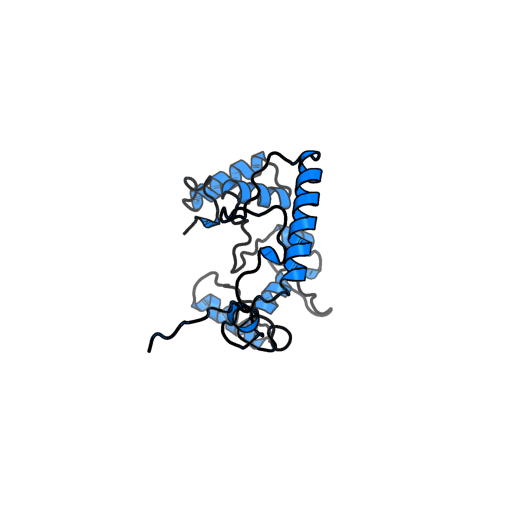 1
ATOM 611 C CA . GLN A 1 72 ? -13.102 -20.620 -1.874 1.00 90.94 72 GLN A CA 1
ATOM 612 C C . GLN A 1 72 ? -13.859 -19.293 -1.774 1.00 90.94 72 GLN A C 1
ATOM 614 O O . GLN A 1 72 ? -13.273 -18.278 -1.400 1.00 90.94 72 GLN A O 1
ATOM 619 N N . GLU A 1 73 ? -15.152 -19.300 -2.103 1.00 85.06 73 GLU A N 1
ATOM 620 C CA . GLU A 1 73 ? -16.040 -18.137 -1.960 1.00 85.06 73 GLU A CA 1
ATOM 621 C C . GLU A 1 73 ? -16.060 -17.653 -0.494 1.00 85.06 73 GLU A C 1
ATOM 623 O O . GLU A 1 73 ? -16.106 -18.496 0.402 1.00 85.06 73 GLU A O 1
ATOM 628 N N . PRO A 1 74 ? -15.994 -16.336 -0.204 1.00 89.69 74 PRO A N 1
ATOM 629 C CA . PRO A 1 74 ? -16.051 -15.175 -1.110 1.00 89.69 74 PRO A CA 1
ATOM 630 C C . PRO A 1 74 ? -14.683 -14.697 -1.638 1.00 89.69 74 PRO A C 1
ATOM 632 O O . PRO A 1 74 ? -14.540 -13.563 -2.089 1.00 89.69 74 PRO A O 1
ATOM 635 N N . PHE A 1 75 ? -13.658 -15.550 -1.595 1.00 89.75 75 PHE A N 1
ATOM 636 C CA . PHE A 1 75 ? -12.298 -15.286 -2.080 1.00 89.75 75 PHE A CA 1
ATOM 637 C C . PHE A 1 75 ? -11.572 -14.141 -1.361 1.00 89.75 75 PHE A C 1
ATOM 639 O O . PHE A 1 75 ? -10.580 -13.621 -1.875 1.00 89.75 75 PHE A O 1
ATOM 646 N N . THR A 1 76 ? -11.990 -13.794 -0.139 1.00 87.31 76 THR A N 1
ATOM 647 C CA . THR A 1 76 ? -11.367 -12.740 0.685 1.00 87.31 76 THR A CA 1
ATOM 648 C C . THR A 1 76 ? -9.865 -12.972 0.886 1.00 87.31 76 THR A C 1
ATOM 650 O O . THR A 1 76 ? -9.087 -12.021 0.928 1.00 87.31 76 THR A O 1
ATOM 653 N N . ARG A 1 77 ? -9.422 -14.237 0.960 1.00 89.12 77 ARG A N 1
ATOM 654 C CA . ARG A 1 77 ? -7.997 -14.612 1.085 1.00 89.12 77 ARG A CA 1
ATOM 655 C C . ARG A 1 77 ? -7.284 -14.898 -0.244 1.00 89.12 77 ARG A C 1
ATOM 657 O O . ARG A 1 77 ? -6.133 -15.335 -0.235 1.00 89.12 77 ARG A O 1
ATOM 664 N N . GLY A 1 78 ? -7.939 -14.636 -1.371 1.00 84.62 78 GLY A N 1
ATOM 665 C CA . GLY A 1 78 ? -7.404 -14.820 -2.716 1.00 84.62 78 GLY A CA 1
ATOM 666 C C . GLY A 1 78 ? -8.116 -15.910 -3.517 1.00 84.62 78 GLY A C 1
ATOM 667 O O . GLY A 1 78 ? -8.726 -16.824 -2.968 1.00 84.62 78 GLY A O 1
ATOM 668 N N . VAL A 1 79 ? -8.020 -15.802 -4.845 1.00 89.12 79 VAL A N 1
ATOM 669 C CA . VAL A 1 79 ? -8.768 -16.625 -5.817 1.00 89.12 79 VAL A CA 1
ATOM 670 C C . VAL A 1 79 ? -8.184 -18.032 -5.992 1.00 89.12 79 VAL A C 1
ATOM 672 O O . VAL A 1 79 ? -8.877 -18.937 -6.443 1.00 89.12 79 VAL A O 1
ATOM 675 N N . TYR A 1 80 ? -6.917 -18.246 -5.630 1.00 84.25 80 TYR A N 1
ATOM 676 C CA . TYR A 1 80 ? -6.232 -19.527 -5.822 1.00 84.25 80 TYR A CA 1
ATOM 677 C C . TYR A 1 80 ? -5.803 -20.132 -4.481 1.00 84.25 80 TYR A C 1
ATOM 679 O O . TYR A 1 80 ? -5.252 -19.406 -3.656 1.00 84.25 80 TYR A O 1
ATOM 687 N N . PRO A 1 81 ? -5.923 -21.456 -4.272 1.00 94.19 81 PRO A N 1
ATOM 688 C CA . PRO A 1 81 ? -5.515 -22.091 -3.015 1.00 94.19 81 PRO A CA 1
ATOM 689 C C . PRO A 1 81 ? -4.033 -21.894 -2.660 1.00 94.19 81 PRO A C 1
ATOM 691 O O . PRO A 1 81 ? -3.683 -21.663 -1.506 1.00 94.19 81 PRO A O 1
ATOM 694 N N . SER A 1 82 ? -3.141 -21.959 -3.654 1.00 86.31 82 SER A N 1
ATOM 695 C CA . SER A 1 82 ? -1.688 -21.870 -3.447 1.00 86.31 82 SER A CA 1
ATOM 696 C C . SER A 1 82 ? -1.128 -20.446 -3.507 1.00 86.31 82 SER A C 1
ATOM 698 O O . SER A 1 82 ? 0.033 -20.239 -3.145 1.00 86.31 82 SER A O 1
ATOM 700 N N . MET A 1 83 ? -1.912 -19.480 -4.004 1.00 87.50 83 MET A N 1
ATOM 701 C CA . MET A 1 83 ? -1.496 -18.093 -4.256 1.00 87.50 83 MET A CA 1
ATOM 702 C C . MET A 1 83 ? -0.053 -18.005 -4.804 1.00 87.50 83 MET A C 1
ATOM 704 O O . MET A 1 83 ? 0.345 -18.766 -5.694 1.00 87.50 83 MET A O 1
ATOM 708 N N . TYR A 1 84 ? 0.757 -17.112 -4.233 1.00 77.00 84 TYR A N 1
ATOM 709 C CA . TYR A 1 84 ? 2.118 -16.828 -4.674 1.00 77.00 84 TYR A CA 1
ATOM 710 C C . TYR A 1 84 ? 3.147 -17.898 -4.301 1.00 77.00 84 TYR A C 1
ATOM 712 O O . TYR A 1 84 ? 4.281 -17.818 -4.761 1.00 77.00 84 TYR A O 1
ATOM 720 N N . ARG A 1 85 ? 2.766 -18.925 -3.523 1.00 69.31 85 ARG A N 1
ATOM 721 C CA . ARG A 1 85 ? 3.624 -20.101 -3.302 1.00 69.31 85 ARG A CA 1
ATOM 722 C C . ARG A 1 85 ? 3.662 -21.013 -4.527 1.00 69.31 85 ARG A C 1
ATOM 724 O O . ARG A 1 85 ? 4.666 -21.678 -4.739 1.00 69.31 85 ARG A O 1
ATOM 731 N N . GLY A 1 86 ? 2.578 -21.052 -5.309 1.00 66.44 86 GLY A N 1
ATOM 732 C CA . GLY A 1 86 ? 2.514 -21.820 -6.557 1.00 66.44 86 GLY A CA 1
ATOM 733 C C . GLY A 1 86 ? 2.972 -21.010 -7.768 1.00 66.44 86 GLY A C 1
ATOM 734 O O . GLY A 1 86 ? 3.779 -21.478 -8.565 1.00 66.44 86 GLY A O 1
ATOM 735 N N . ARG A 1 87 ? 2.475 -19.775 -7.905 1.00 54.38 87 ARG A N 1
ATOM 736 C CA . ARG A 1 87 ? 2.827 -18.888 -9.019 1.00 54.38 87 ARG A CA 1
ATOM 737 C C . ARG A 1 87 ? 2.962 -17.454 -8.535 1.00 54.38 87 ARG A C 1
ATOM 739 O O . ARG A 1 87 ? 1.998 -16.881 -8.037 1.00 54.38 87 ARG A O 1
ATOM 746 N N . LEU A 1 88 ? 4.137 -16.861 -8.731 1.00 50.84 88 LEU A N 1
ATOM 747 C CA . LEU A 1 88 ? 4.370 -15.450 -8.422 1.00 50.84 88 LEU A CA 1
ATOM 748 C C . LEU A 1 88 ? 3.433 -14.541 -9.229 1.00 50.84 88 LEU A C 1
ATOM 750 O O . LEU A 1 88 ? 3.016 -14.878 -10.343 1.00 50.84 88 LEU A O 1
ATOM 754 N N . TRP A 1 89 ? 3.115 -13.371 -8.673 1.00 51.81 89 TRP A N 1
ATOM 755 C CA . TRP A 1 89 ? 2.343 -12.365 -9.395 1.00 51.81 89 TRP A CA 1
ATOM 756 C C . TRP A 1 89 ? 3.082 -11.946 -10.670 1.00 51.81 89 TRP A C 1
ATOM 758 O O . TRP A 1 89 ? 4.313 -11.882 -10.725 1.00 51.81 89 TRP A O 1
ATOM 768 N N . THR A 1 90 ? 2.320 -11.662 -11.725 1.00 43.34 90 THR A N 1
ATOM 769 C CA . THR A 1 90 ? 2.922 -11.158 -12.959 1.00 43.34 90 THR A CA 1
ATOM 770 C C . THR A 1 90 ? 3.298 -9.701 -12.743 1.00 43.34 90 THR A C 1
ATOM 772 O O . THR A 1 90 ? 2.428 -8.850 -12.595 1.00 43.34 90 THR A O 1
ATOM 775 N N . MET A 1 91 ? 4.593 -9.410 -12.745 1.00 45.28 91 MET A N 1
ATOM 776 C CA . MET A 1 91 ? 5.092 -8.041 -12.815 1.00 45.28 91 MET A CA 1
ATOM 777 C C . MET A 1 91 ? 4.932 -7.546 -14.247 1.00 45.28 91 MET A C 1
ATOM 779 O O . MET A 1 91 ? 5.710 -7.937 -15.124 1.00 45.28 91 MET A O 1
ATOM 783 N N . ARG A 1 92 ? 3.909 -6.728 -14.487 1.00 39.75 92 ARG A N 1
ATOM 784 C CA . ARG A 1 92 ? 3.716 -6.046 -15.763 1.00 39.75 92 ARG A CA 1
ATOM 785 C C . ARG A 1 92 ? 4.350 -4.659 -15.677 1.00 39.75 92 ARG A C 1
ATOM 787 O O . ARG A 1 92 ? 4.351 -4.028 -14.621 1.00 39.75 92 ARG A O 1
ATOM 794 N N . LEU A 1 93 ? 5.016 -4.279 -16.761 1.00 45.53 93 LEU A N 1
ATOM 795 C CA . LEU A 1 93 ? 5.490 -2.925 -16.975 1.00 45.53 93 LEU A CA 1
ATOM 796 C C . LEU A 1 93 ? 5.028 -2.504 -18.364 1.00 45.53 93 LEU A C 1
ATOM 798 O O . LEU A 1 93 ? 5.324 -3.187 -19.352 1.00 45.53 93 LEU A O 1
ATOM 802 N N . PHE A 1 94 ? 4.367 -1.360 -18.453 1.00 48.47 94 PHE A N 1
ATOM 803 C CA . PHE A 1 94 ? 4.200 -0.670 -19.719 1.00 48.47 94 PHE A CA 1
ATOM 804 C C . PHE A 1 94 ? 5.536 -0.039 -20.110 1.00 48.47 94 PHE A C 1
ATOM 806 O O . PHE A 1 94 ? 6.059 0.839 -19.434 1.00 48.47 94 PHE A O 1
ATOM 813 N N . SER A 1 95 ? 6.119 -0.527 -21.198 1.00 46.19 95 SER A N 1
ATOM 814 C CA . SER A 1 95 ? 7.288 0.077 -21.822 1.00 46.19 95 SER A CA 1
ATOM 815 C C . SER A 1 95 ? 6.989 0.234 -23.310 1.00 46.19 95 SER A C 1
ATOM 817 O O . SER A 1 95 ?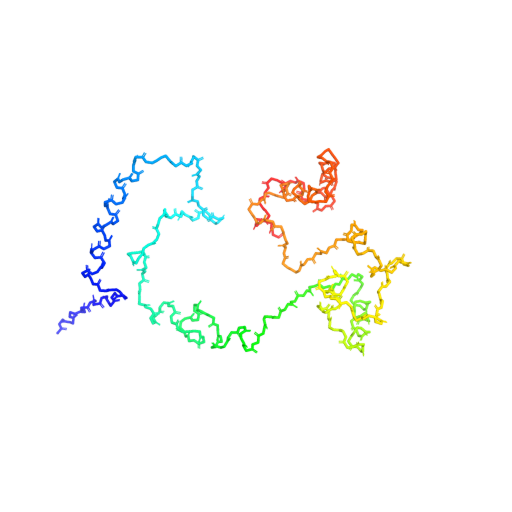 6.746 -0.738 -24.031 1.00 46.19 95 SER A O 1
ATOM 819 N N . GLY A 1 96 ? 6.958 1.494 -23.728 1.00 49.12 96 GLY A N 1
ATOM 820 C CA . GLY A 1 96 ? 6.811 1.943 -25.100 1.00 49.12 96 GLY A CA 1
ATOM 821 C C . GLY A 1 96 ? 7.344 3.366 -25.170 1.00 49.12 96 GLY A C 1
ATOM 822 O O . GLY A 1 96 ? 6.860 4.246 -24.466 1.00 49.12 96 GLY A O 1
ATOM 823 N N . HIS A 1 97 ? 8.393 3.563 -25.956 1.00 45.88 97 HIS A N 1
ATOM 824 C CA . HIS A 1 97 ? 8.888 4.883 -26.319 1.00 45.88 97 HIS A CA 1
ATOM 825 C C . HIS A 1 97 ? 9.133 4.855 -27.821 1.00 45.88 97 HIS A C 1
ATOM 827 O O . HIS A 1 97 ? 9.765 3.918 -28.314 1.00 45.88 97 HIS A O 1
ATOM 833 N N . GLY A 1 98 ? 8.655 5.878 -28.523 1.00 60.94 98 GLY A N 1
ATOM 834 C CA . GLY A 1 98 ? 8.599 5.885 -29.981 1.00 60.94 98 GLY A CA 1
ATOM 835 C C . GLY A 1 98 ? 7.335 5.212 -30.513 1.00 60.94 98 GLY A C 1
ATOM 836 O O . GLY A 1 98 ? 6.344 5.045 -29.800 1.00 60.94 98 GLY A O 1
ATOM 837 N N . THR A 1 99 ? 7.373 4.851 -31.786 1.00 71.00 99 THR A N 1
ATOM 838 C CA . THR A 1 99 ? 6.243 4.260 -32.506 1.00 71.00 99 THR A CA 1
ATOM 839 C C . THR A 1 99 ? 5.974 2.809 -32.068 1.00 71.00 99 THR A C 1
ATOM 841 O O . THR A 1 99 ? 6.864 2.131 -31.527 1.00 71.00 99 THR A O 1
ATOM 844 N N . PRO A 1 100 ? 4.746 2.295 -32.277 1.00 71.06 100 PRO A N 1
ATOM 845 C CA . PRO A 1 100 ? 4.416 0.891 -32.036 1.00 71.06 100 PRO A CA 1
ATOM 846 C C . PRO A 1 100 ? 5.362 -0.083 -32.751 1.00 71.06 100 PRO A C 1
ATOM 848 O O . PRO A 1 100 ? 5.725 -1.116 -32.188 1.00 71.06 100 PRO A O 1
ATOM 851 N N . GLU A 1 101 ? 5.808 0.263 -33.956 1.00 74.62 101 GLU A N 1
ATOM 852 C CA . GLU A 1 101 ? 6.706 -0.532 -34.789 1.00 74.62 101 GLU A CA 1
ATOM 853 C C . GLU A 1 101 ? 8.101 -0.634 -34.162 1.00 74.62 101 GLU A C 1
ATOM 855 O O . GLU A 1 101 ? 8.628 -1.738 -34.010 1.00 74.62 101 GLU A O 1
ATOM 860 N N . GLU A 1 102 ? 8.670 0.489 -33.719 1.00 62.47 102 GLU A N 1
ATOM 861 C CA . GLU A 1 102 ? 9.982 0.548 -33.056 1.00 62.47 102 GLU A CA 1
ATOM 862 C C . GLU A 1 102 ? 9.974 -0.188 -31.714 1.00 62.47 102 GLU A C 1
ATOM 864 O O . GLU A 1 102 ? 10.897 -0.940 -31.386 1.00 62.47 102 GLU A O 1
ATOM 869 N N . THR A 1 103 ? 8.897 -0.014 -30.947 1.00 63.09 103 THR A N 1
ATOM 870 C CA . THR A 1 103 ? 8.696 -0.730 -29.687 1.00 63.09 103 THR A CA 1
ATOM 871 C C . THR A 1 103 ? 8.579 -2.238 -29.944 1.00 63.09 103 THR A C 1
ATOM 873 O O . THR A 1 103 ? 9.197 -3.030 -29.234 1.00 63.09 103 THR A O 1
ATOM 876 N N . ASN A 1 104 ? 7.856 -2.659 -30.987 1.00 71.62 104 ASN A N 1
ATOM 877 C CA . ASN A 1 104 ? 7.708 -4.064 -31.376 1.00 71.62 104 ASN A CA 1
ATOM 878 C C . ASN A 1 104 ? 9.030 -4.696 -31.842 1.00 71.62 104 ASN A C 1
ATOM 880 O O . ASN A 1 104 ? 9.357 -5.805 -31.426 1.00 71.62 104 ASN A O 1
ATOM 884 N N . LEU A 1 105 ? 9.817 -3.987 -32.655 1.00 72.56 105 LEU A N 1
ATOM 885 C CA . LEU A 1 105 ? 11.153 -4.415 -33.085 1.00 72.56 105 LEU A CA 1
ATOM 886 C C . LEU A 1 105 ? 12.084 -4.635 -31.891 1.00 72.56 105 LEU A C 1
ATOM 888 O O . LEU A 1 105 ? 12.715 -5.687 -31.776 1.00 72.56 105 LEU A O 1
ATOM 892 N N . ARG A 1 106 ? 12.108 -3.683 -30.954 1.00 67.50 106 ARG A N 1
ATOM 893 C CA . ARG A 1 106 ? 12.913 -3.787 -29.733 1.00 67.50 106 ARG A CA 1
ATOM 894 C C . ARG A 1 106 ? 12.458 -4.952 -28.852 1.00 67.50 106 ARG A C 1
ATOM 896 O O . ARG A 1 106 ? 13.292 -5.632 -28.260 1.00 67.50 106 ARG A O 1
ATOM 903 N N . TRP A 1 107 ? 11.154 -5.230 -28.803 1.00 66.12 107 TRP A N 1
ATOM 904 C CA . TRP A 1 107 ? 10.644 -6.395 -28.086 1.00 66.12 107 TRP A CA 1
ATOM 905 C C . TRP A 1 107 ? 11.059 -7.711 -28.724 1.00 66.12 107 TRP A C 1
ATOM 907 O O . TRP A 1 107 ? 11.524 -8.587 -28.003 1.00 66.12 107 TRP A O 1
ATOM 917 N N . LYS A 1 108 ? 10.938 -7.847 -30.046 1.00 68.75 108 LYS A N 1
ATOM 918 C CA . LYS A 1 108 ? 11.359 -9.059 -30.761 1.00 68.75 108 LYS A CA 1
ATOM 919 C C . LYS A 1 108 ? 12.837 -9.368 -30.526 1.00 68.75 108 LYS A C 1
ATOM 921 O O . LYS A 1 108 ? 13.150 -10.487 -30.140 1.00 68.75 108 LYS A O 1
ATOM 926 N N . TYR A 1 109 ? 13.702 -8.356 -30.609 1.00 67.44 109 TYR A N 1
ATOM 927 C CA . TYR A 1 109 ? 15.128 -8.494 -30.305 1.00 67.44 109 TYR A CA 1
ATOM 928 C C . TYR A 1 109 ? 15.387 -9.016 -28.880 1.00 67.44 109 TYR A C 1
ATOM 930 O O . TYR A 1 109 ? 16.173 -9.941 -28.686 1.00 67.44 109 TYR A O 1
ATOM 938 N N . LEU A 1 110 ? 14.712 -8.460 -27.867 1.00 64.94 110 LEU A N 1
ATOM 939 C CA . LEU A 1 110 ? 14.880 -8.908 -26.478 1.00 64.94 110 LEU A CA 1
ATOM 940 C C . LEU A 1 110 ? 14.371 -10.342 -26.266 1.00 64.94 110 LEU A C 1
ATOM 942 O O . LEU A 1 110 ? 15.034 -11.127 -25.588 1.00 64.94 110 LEU A O 1
ATOM 946 N N . TYR A 1 111 ? 13.243 -10.701 -26.889 1.00 66.81 111 TYR A N 1
ATOM 947 C CA . TYR A 1 111 ? 12.689 -12.054 -26.823 1.00 66.81 111 TYR A CA 1
ATOM 948 C C . TYR A 1 111 ? 13.598 -13.101 -27.477 1.00 66.81 111 TYR A C 1
ATOM 950 O O . TYR A 1 111 ? 13.783 -14.171 -26.901 1.00 66.81 111 TYR A O 1
ATOM 958 N N . GLU A 1 112 ? 14.189 -12.800 -28.634 1.00 68.56 112 GLU A N 1
ATOM 959 C CA . GLU A 1 112 ? 15.136 -13.692 -29.323 1.00 68.56 112 GLU A CA 1
ATOM 960 C C . GLU A 1 112 ? 16.409 -13.939 -28.499 1.00 68.56 112 GLU A C 1
ATOM 962 O O . GLU A 1 112 ? 16.963 -15.033 -28.528 1.00 68.56 112 GLU A O 1
ATOM 967 N N . ASN A 1 113 ? 16.822 -12.960 -27.689 1.00 60.25 113 ASN A N 1
ATOM 968 C CA . ASN A 1 113 ? 17.974 -13.059 -26.788 1.00 60.25 113 ASN A CA 1
ATOM 969 C C . ASN A 1 113 ? 17.614 -13.610 -25.391 1.00 60.25 113 ASN A C 1
ATOM 971 O O . ASN A 1 113 ? 18.385 -13.466 -24.444 1.00 60.25 113 ASN A O 1
ATOM 975 N N . GLY A 1 114 ? 16.432 -14.217 -25.227 1.00 57.47 114 GLY A N 1
ATOM 976 C CA . GLY A 1 114 ? 16.008 -14.863 -23.977 1.00 57.47 114 GLY A CA 1
ATOM 977 C C . GLY A 1 114 ? 15.644 -13.900 -22.839 1.00 57.47 114 GLY A C 1
ATOM 978 O O . GLY A 1 114 ? 15.338 -14.338 -21.728 1.00 57.47 114 GLY A O 1
ATOM 979 N N . ALA A 1 115 ? 15.630 -12.589 -23.095 1.00 58.81 115 ALA A N 1
ATOM 980 C CA . ALA A 1 115 ? 15.301 -11.573 -22.109 1.00 58.81 115 ALA A CA 1
ATOM 981 C C . ALA A 1 115 ? 13.823 -11.164 -22.213 1.00 58.81 115 ALA A C 1
ATOM 983 O O . ALA A 1 115 ? 13.363 -10.570 -23.187 1.00 58.81 115 ALA A O 1
ATOM 984 N N . GLY A 1 116 ? 13.051 -11.443 -21.163 1.00 64.62 116 GLY A N 1
ATOM 985 C CA . GLY A 1 116 ? 11.707 -10.883 -21.023 1.00 64.62 116 GLY A CA 1
ATOM 986 C C . GLY A 1 116 ? 11.751 -9.394 -20.664 1.00 64.62 116 GLY A C 1
ATOM 987 O O . GLY A 1 116 ? 12.687 -8.939 -20.010 1.00 64.62 116 GLY A O 1
ATOM 988 N N . LYS A 1 117 ? 10.688 -8.650 -21.001 1.00 63.62 117 LYS A N 1
ATOM 989 C CA . LYS A 1 117 ? 10.550 -7.203 -20.727 1.00 63.62 117 LYS A CA 1
ATOM 990 C C . LYS A 1 117 ? 10.997 -6.808 -19.318 1.00 63.62 117 LYS A C 1
ATOM 992 O O . LYS A 1 117 ? 11.881 -5.980 -19.118 1.00 63.62 117 LYS A O 1
ATOM 997 N N . THR A 1 118 ? 10.410 -7.473 -18.331 1.00 64.00 118 THR A N 1
ATOM 998 C CA . THR A 1 118 ? 10.652 -7.226 -16.909 1.00 64.00 118 THR A CA 1
ATOM 999 C C . THR A 1 118 ? 12.078 -7.589 -16.489 1.00 64.00 118 THR A C 1
ATOM 1001 O O . THR A 1 118 ? 12.649 -6.916 -15.632 1.00 64.00 118 THR A O 1
ATOM 1004 N N . THR A 1 119 ? 12.671 -8.620 -17.095 1.00 68.12 119 THR A N 1
ATOM 1005 C CA . THR A 1 119 ? 14.054 -9.036 -16.827 1.00 68.12 119 THR A CA 1
ATOM 1006 C C . THR A 1 119 ? 15.034 -7.984 -17.328 1.00 68.12 119 THR A C 1
ATOM 1008 O O . THR A 1 119 ? 15.896 -7.560 -16.565 1.00 68.12 119 THR A O 1
ATOM 1011 N N . THR A 1 120 ? 14.848 -7.478 -18.551 1.00 69.38 120 THR A N 1
ATOM 1012 C CA . THR A 1 120 ? 15.687 -6.413 -19.118 1.00 69.38 120 THR A CA 1
ATOM 1013 C C . THR A 1 120 ? 15.660 -5.167 -18.242 1.00 69.38 120 THR A C 1
ATOM 1015 O O . THR A 1 120 ? 16.708 -4.655 -17.873 1.00 69.38 120 THR A O 1
ATOM 1018 N N . ILE A 1 121 ? 14.478 -4.712 -17.822 1.00 70.50 121 ILE A N 1
ATOM 1019 C CA . ILE A 1 121 ? 14.364 -3.535 -16.952 1.00 70.50 121 ILE A CA 1
ATOM 1020 C C . ILE A 1 121 ? 15.063 -3.765 -15.613 1.00 70.50 121 ILE A C 1
ATOM 1022 O O . ILE A 1 121 ? 15.811 -2.904 -15.174 1.00 70.50 121 ILE A O 1
ATOM 1026 N N . ARG A 1 122 ? 14.898 -4.927 -14.977 1.00 68.62 122 ARG A N 1
ATOM 1027 C CA . ARG A 1 122 ? 15.569 -5.222 -13.699 1.00 68.62 122 ARG A CA 1
ATOM 1028 C C . ARG A 1 122 ? 17.089 -5.285 -13.811 1.00 68.62 122 ARG A C 1
ATOM 1030 O O . ARG A 1 122 ? 17.764 -4.910 -12.855 1.00 68.62 122 ARG A O 1
ATOM 1037 N N . LEU A 1 123 ? 17.614 -5.728 -14.949 1.00 72.88 123 LEU A N 1
ATOM 1038 C CA . LEU A 1 123 ? 19.046 -5.678 -15.238 1.00 72.88 123 LEU A CA 1
ATOM 1039 C C . LEU A 1 123 ? 19.510 -4.223 -15.437 1.00 72.88 123 LEU A C 1
ATOM 1041 O O . LEU A 1 123 ? 20.480 -3.805 -14.815 1.00 72.88 123 LEU A O 1
ATOM 1045 N N . LEU A 1 124 ? 18.761 -3.413 -16.196 1.00 70.44 124 LEU A N 1
ATOM 1046 C CA . LEU A 1 124 ? 19.064 -1.992 -16.433 1.00 70.44 124 LEU A CA 1
ATOM 1047 C C . LEU A 1 124 ? 19.003 -1.137 -15.157 1.00 70.44 124 LEU A C 1
ATOM 1049 O O . LEU A 1 124 ? 19.782 -0.201 -14.992 1.00 70.44 124 LEU A O 1
ATOM 1053 N N . THR A 1 125 ? 18.081 -1.441 -14.242 1.00 67.81 125 THR A N 1
ATOM 1054 C CA . THR A 1 125 ? 17.946 -0.733 -12.959 1.00 67.81 125 THR A CA 1
ATOM 1055 C C . THR A 1 125 ? 18.900 -1.256 -11.880 1.00 67.81 125 THR A C 1
ATOM 1057 O O . THR A 1 125 ? 18.972 -0.685 -10.786 1.00 67.81 125 THR A O 1
ATOM 1060 N N . GLY A 1 126 ? 19.649 -2.326 -12.171 1.00 66.56 126 GLY A N 1
ATOM 1061 C CA . GLY A 1 126 ? 20.550 -2.987 -11.227 1.00 66.56 126 GLY A CA 1
ATOM 1062 C C . GLY A 1 126 ? 19.826 -3.674 -10.066 1.00 66.56 126 GLY A C 1
ATOM 1063 O O . GLY A 1 126 ? 20.411 -3.834 -8.998 1.00 66.56 126 GLY A O 1
ATOM 1064 N N . ILE A 1 127 ? 18.547 -4.029 -10.241 1.00 71.50 127 ILE A N 1
ATOM 1065 C CA . ILE A 1 127 ? 17.794 -4.885 -9.309 1.00 71.50 127 ILE A CA 1
ATOM 1066 C C . ILE A 1 127 ? 18.272 -6.334 -9.438 1.00 71.50 127 ILE A C 1
ATOM 1068 O O . ILE A 1 127 ? 18.337 -7.055 -8.445 1.00 71.50 127 ILE A O 1
ATOM 1072 N N . PHE A 1 128 ? 18.608 -6.759 -10.656 1.00 71.44 128 PHE A N 1
ATOM 1073 C CA . PHE A 1 128 ? 19.273 -8.030 -10.916 1.00 71.44 128 PHE A CA 1
ATOM 1074 C C . PHE A 1 128 ? 20.756 -7.801 -11.173 1.00 71.44 128 PHE A C 1
ATOM 1076 O O . PHE A 1 128 ? 21.138 -6.851 -11.857 1.00 71.44 128 PHE A O 1
ATOM 1083 N N . LYS A 1 129 ? 21.582 -8.686 -10.610 1.00 65.75 129 LYS A N 1
ATOM 1084 C CA . LYS A 1 129 ? 23.010 -8.719 -10.902 1.00 65.75 129 LYS A CA 1
ATOM 1085 C C . LYS A 1 129 ? 23.194 -9.337 -12.289 1.00 65.75 129 LYS A C 1
ATOM 1087 O O . LYS A 1 129 ? 22.543 -10.329 -12.606 1.00 65.75 129 LYS A O 1
ATOM 1092 N N . LEU A 1 130 ? 24.047 -8.720 -13.095 1.00 68.62 130 LEU A N 1
ATOM 1093 C CA . LEU A 1 130 ? 24.511 -9.308 -14.346 1.00 68.62 130 LEU A CA 1
ATOM 1094 C C . LEU A 1 130 ? 25.489 -10.442 -14.045 1.00 68.62 130 LEU A C 1
ATOM 1096 O O . LEU A 1 130 ? 26.205 -10.393 -13.040 1.00 68.62 130 LEU A O 1
ATOM 1100 N N . ASP A 1 131 ? 25.515 -11.437 -14.923 1.00 73.31 131 ASP A N 1
ATOM 1101 C CA . ASP A 1 131 ? 26.577 -12.436 -14.916 1.00 73.31 131 ASP A CA 1
ATOM 1102 C C . ASP A 1 131 ? 27.925 -11.755 -15.177 1.00 73.31 131 ASP A C 1
ATOM 1104 O O . ASP A 1 131 ? 27.995 -10.748 -15.882 1.00 73.31 131 ASP A O 1
ATOM 1108 N N . ASP A 1 132 ? 29.011 -12.311 -14.639 1.00 67.06 132 ASP A N 1
ATOM 1109 C CA . ASP A 1 132 ? 30.328 -11.652 -14.637 1.00 67.06 132 ASP A CA 1
ATOM 1110 C C . ASP A 1 132 ? 30.929 -11.451 -16.052 1.00 67.06 132 ASP A C 1
ATOM 1112 O O . ASP A 1 132 ? 31.898 -10.716 -16.221 1.00 67.06 132 ASP A O 1
ATOM 1116 N N . GLN A 1 133 ? 30.352 -12.093 -17.075 1.00 71.12 133 GLN A N 1
ATOM 1117 C CA . GLN A 1 133 ? 30.721 -11.966 -18.494 1.00 71.12 133 GLN A CA 1
ATOM 1118 C C . GLN A 1 133 ? 29.809 -10.998 -19.275 1.00 71.12 133 GLN A C 1
ATOM 1120 O O . GLN A 1 133 ? 30.060 -10.735 -20.450 1.00 71.12 133 GLN A O 1
ATOM 1125 N N . ALA A 1 134 ? 28.734 -10.492 -18.663 1.00 66.69 134 ALA A N 1
ATOM 1126 C CA . ALA A 1 134 ? 27.736 -9.660 -19.324 1.00 66.69 134 ALA A CA 1
ATOM 1127 C C . ALA A 1 134 ? 27.957 -8.172 -19.019 1.00 66.69 134 ALA A C 1
ATOM 1129 O O . ALA A 1 134 ? 28.119 -7.772 -17.867 1.00 66.69 134 ALA A O 1
ATOM 1130 N N . SER A 1 135 ? 27.898 -7.335 -20.055 1.00 70.81 135 SER A N 1
ATOM 1131 C CA . SER A 1 135 ? 27.946 -5.877 -19.935 1.00 70.81 135 SER A CA 1
ATOM 1132 C C . SER A 1 135 ? 26.671 -5.241 -20.482 1.00 70.81 135 SER A C 1
ATOM 1134 O O . SER A 1 135 ? 25.967 -5.805 -21.321 1.00 70.81 135 SER A O 1
ATOM 1136 N N . ILE A 1 136 ? 26.355 -4.052 -19.975 1.00 73.12 136 ILE A N 1
ATOM 1137 C CA . ILE A 1 136 ? 25.283 -3.213 -20.501 1.00 73.12 136 ILE A CA 1
ATOM 1138 C C . ILE A 1 136 ? 25.872 -1.830 -20.757 1.00 73.12 136 ILE A C 1
ATOM 1140 O O . ILE A 1 136 ? 26.429 -1.213 -19.850 1.00 73.12 136 ILE A O 1
ATOM 1144 N N . GLU A 1 137 ? 25.708 -1.333 -21.979 1.00 71.75 137 GLU A N 1
ATOM 1145 C CA . GLU A 1 137 ? 26.187 -0.018 -22.394 1.00 71.75 137 GLU A CA 1
ATOM 1146 C C . GLU A 1 137 ? 25.008 0.913 -22.683 1.00 71.75 137 GLU A C 1
ATOM 1148 O O . GLU A 1 137 ? 24.095 0.575 -23.441 1.00 71.75 137 GLU A O 1
ATOM 1153 N N . ILE A 1 138 ? 25.003 2.086 -22.046 1.00 67.38 138 ILE A N 1
ATOM 1154 C CA . ILE A 1 138 ? 23.972 3.112 -22.218 1.00 67.38 138 ILE A CA 1
ATOM 1155 C C . ILE A 1 138 ? 24.675 4.460 -22.363 1.00 67.38 138 ILE A C 1
ATOM 1157 O O . ILE A 1 138 ? 25.499 4.819 -21.530 1.00 67.38 138 ILE A O 1
ATOM 1161 N N . PHE A 1 139 ? 24.370 5.199 -23.435 1.00 63.66 139 PHE A N 1
ATOM 1162 C CA . PHE A 1 139 ? 25.078 6.435 -23.818 1.00 63.66 139 PHE A CA 1
ATOM 1163 C C . PHE A 1 139 ? 26.600 6.263 -23.981 1.00 63.66 139 PHE A C 1
ATOM 1165 O O . PHE A 1 139 ? 27.367 7.152 -23.623 1.00 63.66 139 PHE A O 1
ATOM 1172 N N . ASN A 1 140 ? 27.031 5.122 -24.527 1.00 72.00 140 ASN A N 1
ATOM 1173 C CA . ASN A 1 140 ? 28.440 4.734 -24.658 1.00 72.00 140 ASN A CA 1
ATOM 1174 C C . ASN A 1 140 ? 29.194 4.620 -23.312 1.00 72.00 140 ASN A C 1
ATOM 1176 O O . ASN A 1 140 ? 30.422 4.692 -23.263 1.00 72.00 140 ASN A O 1
ATOM 1180 N N . GLU A 1 141 ? 28.464 4.480 -22.199 1.00 67.69 141 GLU A N 1
ATOM 1181 C CA . GLU A 1 141 ? 29.024 4.191 -20.881 1.00 67.69 141 GLU A CA 1
ATOM 1182 C C . GLU A 1 141 ? 28.573 2.798 -20.420 1.00 67.69 141 GLU A C 1
ATOM 1184 O O . GLU A 1 141 ? 27.386 2.466 -20.430 1.00 67.69 141 GLU A O 1
ATOM 1189 N N . ASP A 1 142 ? 29.528 1.980 -19.977 1.00 77.00 142 ASP A N 1
ATOM 1190 C CA . ASP A 1 142 ? 29.251 0.691 -19.343 1.00 77.00 142 ASP A CA 1
ATOM 1191 C C . ASP A 1 142 ? 28.709 0.910 -17.922 1.00 77.00 142 ASP A C 1
ATOM 1193 O O . ASP A 1 142 ? 29.420 1.362 -17.015 1.00 77.00 142 ASP A O 1
ATOM 1197 N N . ILE A 1 143 ? 27.434 0.577 -17.721 1.00 72.75 143 ILE A N 1
ATOM 1198 C CA . ILE A 1 143 ? 26.716 0.866 -16.475 1.00 72.75 143 ILE A CA 1
ATOM 1199 C C . ILE A 1 143 ? 27.123 -0.067 -15.331 1.00 72.75 143 ILE A C 1
ATOM 1201 O O . ILE A 1 143 ? 26.868 0.244 -14.165 1.00 72.75 143 ILE A O 1
ATOM 1205 N N . THR A 1 144 ? 27.770 -1.197 -15.639 1.00 71.88 144 THR A N 1
ATOM 1206 C CA . THR A 1 144 ? 28.225 -2.174 -14.638 1.00 71.88 144 THR A CA 1
ATOM 1207 C C . THR A 1 144 ? 29.411 -1.653 -13.832 1.00 71.88 144 THR A C 1
ATOM 1209 O O . THR A 1 144 ? 29.558 -1.979 -12.655 1.00 71.88 144 THR A O 1
ATOM 1212 N N . LYS A 1 145 ? 30.215 -0.769 -14.434 1.00 73.31 145 LYS A N 1
ATOM 1213 C CA . LYS A 1 145 ? 31.415 -0.188 -13.820 1.00 73.31 145 LYS A CA 1
ATOM 1214 C C . LYS A 1 145 ? 31.101 0.911 -12.813 1.00 73.31 145 LYS A C 1
ATOM 1216 O O . LYS A 1 145 ? 31.897 1.153 -11.910 1.00 73.31 145 LYS A O 1
ATOM 1221 N N . ASN A 1 146 ? 29.974 1.610 -12.971 1.00 69.50 146 ASN A N 1
ATOM 1222 C CA . ASN A 1 146 ? 29.624 2.736 -12.104 1.00 69.50 146 ASN A CA 1
ATOM 1223 C C . ASN A 1 146 ? 28.098 2.891 -11.914 1.00 69.50 146 ASN A C 1
ATOM 1225 O O . ASN A 1 146 ? 27.497 3.886 -12.338 1.00 69.50 146 ASN A O 1
ATOM 1229 N N . PRO A 1 147 ? 27.443 1.918 -11.254 1.00 65.75 147 PRO A N 1
ATOM 1230 C CA . PRO A 1 147 ? 25.983 1.830 -11.206 1.00 65.75 147 PRO A CA 1
ATOM 1231 C C . PRO A 1 147 ? 25.319 3.024 -10.503 1.00 65.75 147 PRO A C 1
ATOM 1233 O O . PRO A 1 147 ? 24.212 3.411 -10.869 1.00 65.75 147 PRO A O 1
ATOM 1236 N N . ASN A 1 148 ? 25.981 3.646 -9.521 1.00 67.94 148 ASN A N 1
ATOM 1237 C CA . ASN A 1 148 ? 25.436 4.810 -8.810 1.00 67.94 148 ASN A CA 1
ATOM 1238 C C . ASN A 1 148 ? 25.409 6.071 -9.684 1.00 67.94 148 ASN A C 1
ATOM 1240 O O . ASN A 1 148 ? 24.400 6.770 -9.702 1.00 67.94 148 ASN A O 1
ATOM 1244 N N . LYS A 1 149 ? 26.485 6.329 -10.443 1.00 68.25 149 LYS A N 1
ATOM 1245 C CA . LYS A 1 149 ? 26.563 7.446 -11.399 1.00 68.25 149 LYS A CA 1
ATOM 1246 C C . LYS A 1 149 ? 25.473 7.311 -12.460 1.00 68.25 149 LYS A C 1
ATOM 1248 O O . LYS A 1 149 ? 24.785 8.277 -12.770 1.00 68.25 149 LYS A O 1
ATOM 1253 N N . TYR A 1 150 ? 25.279 6.097 -12.970 1.00 67.06 150 TYR A N 1
ATOM 1254 C CA . TYR A 1 150 ? 24.275 5.838 -13.992 1.00 67.06 150 TYR A CA 1
ATOM 1255 C C . TYR A 1 150 ? 22.842 6.052 -13.470 1.00 67.06 150 TYR A C 1
ATOM 1257 O O . TYR A 1 150 ? 22.063 6.743 -14.118 1.00 67.06 150 TYR A O 1
ATOM 1265 N N . LYS A 1 151 ? 22.502 5.576 -12.261 1.00 66.62 151 LYS A N 1
ATOM 1266 C CA . LYS A 1 151 ? 21.173 5.776 -11.633 1.00 66.62 151 LYS A CA 1
ATOM 1267 C C . LYS A 1 151 ? 20.775 7.244 -11.429 1.00 66.62 151 LYS A C 1
ATOM 1269 O O . LYS A 1 151 ? 19.591 7.522 -11.273 1.00 66.62 151 LYS A O 1
ATOM 1274 N N . MET A 1 152 ? 21.729 8.176 -11.439 1.00 65.69 152 MET A N 1
ATOM 1275 C CA . MET A 1 152 ? 21.451 9.616 -11.370 1.00 65.69 152 MET A CA 1
ATOM 1276 C C . MET A 1 152 ? 21.032 10.221 -12.721 1.00 65.69 152 MET A C 1
ATOM 1278 O O . MET A 1 152 ? 20.480 11.318 -12.745 1.00 65.69 152 MET A O 1
ATOM 1282 N N . ASN A 1 153 ? 21.261 9.515 -13.834 1.00 62.81 153 ASN A N 1
ATOM 1283 C CA . ASN A 1 153 ? 21.095 10.044 -15.190 1.00 62.81 153 ASN A CA 1
ATOM 1284 C C . ASN A 1 153 ? 19.784 9.629 -15.881 1.00 62.81 153 ASN A C 1
ATOM 1286 O O . ASN A 1 153 ? 19.478 10.151 -16.951 1.00 62.81 153 ASN A O 1
ATOM 1290 N N . PHE A 1 154 ? 18.997 8.712 -15.309 1.00 62.72 154 PHE A N 1
ATOM 1291 C CA . PHE A 1 154 ? 17.720 8.281 -15.886 1.00 62.72 154 PHE A CA 1
ATOM 1292 C C . PHE A 1 154 ? 16.668 8.010 -14.804 1.00 62.72 154 PHE A C 1
ATOM 1294 O O . PHE A 1 154 ? 16.978 7.556 -13.705 1.00 62.72 154 PHE A O 1
ATOM 1301 N N . GLY A 1 155 ? 15.405 8.293 -15.126 1.00 62.16 155 GLY A N 1
ATOM 1302 C CA . GLY A 1 155 ? 14.250 7.981 -14.284 1.00 62.16 155 GLY A CA 1
ATOM 1303 C C . GLY A 1 155 ? 13.502 6.758 -14.810 1.00 62.16 155 GLY A C 1
ATOM 1304 O O . GLY A 1 155 ? 13.407 6.559 -16.019 1.00 62.16 155 GLY A O 1
ATOM 1305 N N . ILE A 1 156 ? 12.949 5.946 -13.908 1.00 65.94 156 ILE A N 1
ATOM 1306 C CA . ILE A 1 156 ? 12.064 4.828 -14.262 1.00 65.94 156 ILE A CA 1
ATOM 1307 C C . ILE A 1 156 ? 10.651 5.185 -13.821 1.00 65.94 156 ILE A C 1
ATOM 1309 O O . ILE A 1 156 ? 10.435 5.520 -12.658 1.00 65.94 156 ILE A O 1
ATOM 1313 N N . VAL A 1 157 ? 9.692 5.071 -14.738 1.00 65.31 157 VAL A N 1
ATOM 1314 C CA . VAL A 1 157 ? 8.264 5.202 -14.437 1.00 65.31 157 VAL A CA 1
ATOM 1315 C C . VAL A 1 157 ? 7.654 3.798 -14.441 1.00 65.31 157 VAL A C 1
ATOM 1317 O O . VAL A 1 157 ? 7.572 3.183 -15.506 1.00 65.31 157 VAL A O 1
ATOM 1320 N N . PRO A 1 158 ? 7.296 3.240 -13.271 1.00 57.19 158 PRO A N 1
ATOM 1321 C CA . PRO A 1 158 ? 6.618 1.956 -13.209 1.00 57.19 158 PRO A CA 1
ATOM 1322 C C . PRO A 1 158 ? 5.153 2.050 -13.653 1.00 57.19 158 PRO A C 1
ATOM 1324 O O . PRO A 1 158 ? 4.564 3.125 -13.671 1.00 57.19 158 PRO A O 1
ATOM 1327 N N . GLU A 1 159 ? 4.564 0.896 -13.989 1.00 51.69 159 GLU A N 1
ATOM 1328 C CA . GLU A 1 159 ? 3.141 0.765 -14.351 1.00 51.69 159 GLU A CA 1
ATOM 1329 C C . GLU A 1 159 ? 2.203 1.217 -13.224 1.00 51.69 159 GLU A C 1
ATOM 1331 O O . GLU A 1 159 ? 1.159 1.810 -13.482 1.00 51.69 159 GLU A O 1
ATOM 1336 N N . VAL A 1 160 ? 2.603 0.986 -11.973 1.00 59.22 160 VAL A N 1
ATOM 1337 C CA . VAL A 1 160 ? 1.938 1.571 -10.809 1.00 59.22 160 VAL A CA 1
ATOM 1338 C C . VAL A 1 160 ? 2.698 2.832 -10.431 1.00 59.22 160 VAL A C 1
ATOM 1340 O O . VAL A 1 160 ? 3.918 2.795 -10.282 1.00 59.22 160 VAL A O 1
ATOM 1343 N N . SER A 1 161 ? 1.984 3.947 -10.280 1.00 65.88 161 SER A N 1
ATOM 1344 C CA . SER A 1 161 ? 2.593 5.205 -9.856 1.00 65.88 161 SER A CA 1
ATOM 1345 C C . SER A 1 161 ? 3.286 5.033 -8.503 1.00 65.88 161 SER A C 1
ATOM 1347 O O . SER A 1 161 ? 2.666 4.606 -7.533 1.00 65.88 161 SER A O 1
ATOM 1349 N N . ASN A 1 162 ? 4.561 5.417 -8.427 1.00 70.75 162 ASN A N 1
ATOM 1350 C CA . ASN A 1 162 ? 5.292 5.523 -7.160 1.00 70.75 162 ASN A CA 1
ATOM 1351 C C . ASN A 1 162 ? 4.928 6.800 -6.382 1.00 70.75 162 ASN A C 1
ATOM 1353 O O . ASN A 1 162 ? 5.537 7.085 -5.351 1.00 70.75 162 ASN A O 1
ATOM 1357 N N . ALA A 1 163 ? 3.994 7.609 -6.891 1.00 79.06 163 ALA A N 1
ATOM 1358 C CA . ALA A 1 163 ? 3.537 8.788 -6.182 1.00 79.06 163 ALA A CA 1
ATOM 1359 C C . ALA A 1 163 ? 2.762 8.370 -4.929 1.00 79.06 163 ALA A C 1
ATOM 1361 O O . ALA A 1 163 ? 1.864 7.531 -4.982 1.00 79.06 163 ALA A O 1
ATOM 1362 N N . PHE A 1 164 ? 3.072 9.011 -3.807 1.00 84.00 164 PHE A N 1
ATOM 1363 C CA . PHE A 1 164 ? 2.307 8.861 -2.581 1.00 84.00 164 PHE A CA 1
ATOM 1364 C C . PHE A 1 164 ? 0.913 9.430 -2.827 1.00 84.00 164 PHE A C 1
ATOM 1366 O O . PHE A 1 164 ? 0.768 10.636 -3.056 1.00 84.00 164 PHE A O 1
ATOM 1373 N N . SER A 1 165 ? -0.087 8.548 -2.797 1.00 85.38 165 SER A N 1
ATOM 1374 C CA . SER A 1 165 ? -1.506 8.826 -3.060 1.00 85.38 165 SER A CA 1
ATOM 1375 C C . SER A 1 165 ? -2.060 9.970 -2.217 1.00 85.38 165 SER A C 1
ATOM 1377 O O . SER A 1 165 ? -2.933 10.721 -2.660 1.00 85.38 165 SER A O 1
ATOM 1379 N N . ASP A 1 166 ? -1.544 10.097 -0.998 1.00 88.38 166 ASP A N 1
ATOM 1380 C CA . ASP A 1 166 ? -2.030 11.031 0.016 1.00 88.38 166 ASP A CA 1
ATOM 1381 C C . ASP A 1 166 ? -1.275 12.345 0.043 1.00 88.38 166 ASP A C 1
ATOM 1383 O O . ASP A 1 166 ? -1.717 13.303 0.681 1.00 88.38 166 ASP A O 1
ATOM 1387 N N . TYR A 1 167 ? -0.180 12.415 -0.706 1.00 91.12 167 TYR A N 1
ATOM 1388 C CA . TYR A 1 167 ? 0.547 13.647 -0.923 1.00 91.12 167 TYR A CA 1
ATOM 1389 C C . TYR A 1 167 ? -0.082 14.402 -2.088 1.00 91.12 167 TYR A C 1
ATOM 1391 O O . TYR A 1 167 ? -0.544 13.835 -3.084 1.00 91.12 167 TYR A O 1
ATOM 1399 N N . THR A 1 168 ? -0.055 15.724 -1.983 1.00 94.62 168 THR A N 1
ATOM 1400 C CA . THR A 1 168 ? -0.337 16.591 -3.123 1.00 94.62 168 THR A CA 1
ATOM 1401 C C . THR A 1 168 ? 0.684 16.368 -4.235 1.00 94.62 168 THR A C 1
ATOM 1403 O O . THR A 1 168 ? 1.799 15.889 -3.996 1.00 94.62 168 THR A O 1
ATOM 1406 N N . VAL A 1 169 ? 0.333 16.742 -5.463 1.00 90.12 169 VAL A N 1
ATOM 1407 C CA . VAL A 1 169 ? 1.275 16.718 -6.592 1.00 90.12 169 VAL A CA 1
ATOM 1408 C C . VAL A 1 169 ? 2.543 17.512 -6.250 1.00 90.12 169 VAL A C 1
ATOM 1410 O O . VAL A 1 169 ? 3.659 17.047 -6.474 1.00 90.12 169 VAL A O 1
ATOM 1413 N N . TRP A 1 170 ? 2.387 18.673 -5.610 1.00 93.44 170 TRP A N 1
ATOM 1414 C CA . TRP A 1 170 ? 3.498 19.505 -5.152 1.00 93.44 170 TRP A CA 1
ATOM 1415 C C . TRP A 1 170 ? 4.377 18.816 -4.102 1.00 93.44 170 TRP A C 1
ATOM 1417 O O . TRP A 1 170 ? 5.605 18.891 -4.170 1.00 93.44 170 TRP A O 1
ATOM 1427 N N . GLN A 1 171 ? 3.775 18.124 -3.134 1.00 91.69 171 GLN A N 1
ATOM 1428 C CA . GLN A 1 171 ? 4.521 17.379 -2.115 1.00 91.69 171 GLN A CA 1
ATOM 1429 C C . GLN A 1 171 ? 5.276 16.193 -2.714 1.00 91.69 171 GLN A C 1
ATOM 1431 O O . GLN A 1 171 ? 6.423 15.973 -2.344 1.00 91.69 171 GLN A O 1
ATOM 1436 N N . ASN A 1 172 ? 4.685 15.480 -3.675 1.00 90.94 172 ASN A N 1
ATOM 1437 C CA . ASN A 1 172 ? 5.363 14.394 -4.383 1.00 90.94 172 ASN A CA 1
ATOM 1438 C C . ASN A 1 172 ? 6.605 14.884 -5.140 1.00 90.94 172 ASN A C 1
ATOM 1440 O O . ASN A 1 172 ? 7.657 14.248 -5.066 1.00 90.94 172 ASN A O 1
ATOM 1444 N N . LEU A 1 173 ? 6.513 16.031 -5.821 1.00 90.88 173 LEU A N 1
ATOM 1445 C CA . LEU A 1 173 ? 7.645 16.623 -6.543 1.00 90.88 173 LEU A CA 1
ATOM 1446 C C . LEU A 1 173 ? 8.754 17.095 -5.592 1.00 90.88 173 LEU A C 1
ATOM 1448 O O . LEU A 1 173 ? 9.928 16.833 -5.849 1.00 90.88 173 LEU A O 1
ATOM 1452 N N . ASN A 1 174 ? 8.389 17.725 -4.470 1.00 90.50 174 ASN A N 1
ATOM 1453 C CA . ASN A 1 174 ? 9.352 18.135 -3.443 1.00 90.50 174 ASN A CA 1
ATOM 1454 C C . ASN A 1 174 ? 10.038 16.944 -2.771 1.00 90.50 174 ASN A C 1
ATOM 1456 O O . ASN A 1 174 ? 11.258 16.938 -2.627 1.00 90.50 174 ASN A O 1
ATOM 1460 N N . PHE A 1 175 ? 9.269 15.919 -2.406 1.00 86.81 175 PHE A N 1
ATOM 1461 C CA . PHE A 1 175 ? 9.793 14.696 -1.808 1.00 86.81 175 PHE A CA 1
ATOM 1462 C C . PHE A 1 175 ? 10.753 13.972 -2.758 1.00 86.81 175 PHE A C 1
ATOM 1464 O O . PHE A 1 175 ? 11.871 13.635 -2.373 1.00 86.81 175 PHE A O 1
ATOM 1471 N N . SER A 1 176 ? 10.349 13.805 -4.020 1.00 84.19 176 SER A N 1
ATOM 1472 C CA . SER A 1 176 ? 11.175 13.153 -5.039 1.00 84.19 176 SER A CA 1
ATOM 1473 C C . SER A 1 176 ? 12.478 13.918 -5.259 1.00 84.19 176 SER A C 1
ATOM 1475 O O . SER A 1 176 ? 13.551 13.330 -5.190 1.00 84.19 176 SER A O 1
ATOM 1477 N N . GLY A 1 177 ? 12.414 15.241 -5.446 1.00 83.00 177 GLY A N 1
ATOM 1478 C CA . GLY A 1 177 ? 13.613 16.067 -5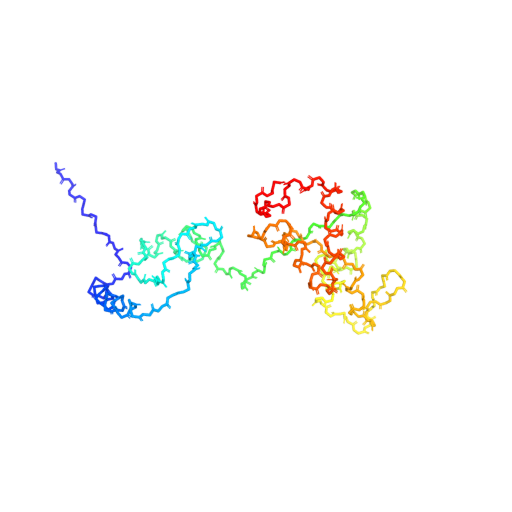.598 1.00 83.00 177 GLY A CA 1
ATOM 1479 C C . GLY A 1 177 ? 14.552 16.002 -4.388 1.00 83.00 177 GLY A C 1
ATOM 1480 O O . GLY A 1 177 ? 15.769 15.970 -4.567 1.00 83.00 177 GLY A O 1
ATOM 1481 N N . GLY A 1 178 ? 13.992 15.914 -3.176 1.00 84.50 178 GLY A N 1
ATOM 1482 C CA . GLY A 1 178 ? 14.751 15.754 -1.936 1.00 84.50 178 GLY A CA 1
ATOM 1483 C C . GLY A 1 178 ? 15.517 14.431 -1.861 1.00 84.50 178 GLY A C 1
ATOM 1484 O O . GLY A 1 178 ? 16.679 14.434 -1.465 1.00 84.50 178 GLY A O 1
ATOM 1485 N N . ILE A 1 179 ? 14.922 13.318 -2.313 1.00 80.56 179 ILE A N 1
ATOM 1486 C CA . ILE A 1 179 ? 15.615 12.015 -2.402 1.00 80.56 179 ILE A CA 1
ATOM 1487 C C . ILE A 1 179 ? 16.840 12.103 -3.316 1.00 80.56 179 ILE A C 1
ATOM 1489 O O . ILE A 1 179 ? 17.885 11.534 -3.008 1.00 80.56 179 ILE A O 1
ATOM 1493 N N . TYR A 1 180 ? 16.728 12.837 -4.423 1.00 74.75 180 TYR A N 1
ATOM 1494 C CA . TYR A 1 180 ? 17.826 13.035 -5.371 1.00 74.75 180 TYR A CA 1
ATOM 1495 C C . TYR A 1 180 ? 18.806 14.148 -4.957 1.00 74.75 180 TYR A C 1
ATOM 1497 O O . TYR A 1 180 ? 19.681 14.508 -5.742 1.00 74.75 180 TYR A O 1
ATOM 1505 N N . GLY A 1 181 ? 18.680 14.704 -3.745 1.00 81.56 181 GLY A N 1
ATOM 1506 C CA . GLY A 1 181 ? 19.607 15.706 -3.211 1.00 81.56 181 GLY A CA 1
ATOM 1507 C C . GLY A 1 181 ? 19.550 17.065 -3.915 1.00 81.56 181 GLY A C 1
ATOM 1508 O O . GLY A 1 181 ? 20.517 17.822 -3.873 1.00 81.56 181 GLY A O 1
ATOM 1509 N N . ILE A 1 182 ? 18.443 17.386 -4.589 1.00 85.94 182 ILE A N 1
ATOM 1510 C CA . ILE A 1 182 ? 18.261 18.671 -5.274 1.00 85.94 182 ILE A CA 1
ATOM 1511 C C . ILE A 1 182 ? 17.922 19.748 -4.229 1.00 85.94 182 ILE A C 1
ATOM 1513 O O . ILE A 1 182 ? 17.137 19.501 -3.314 1.00 85.94 182 ILE A O 1
ATOM 1517 N N . SER A 1 183 ? 18.489 20.954 -4.356 1.00 91.69 183 SER A N 1
ATOM 1518 C CA . SER A 1 183 ? 18.161 22.060 -3.445 1.00 91.69 183 SER A CA 1
ATOM 1519 C C . SER A 1 183 ? 16.689 22.455 -3.546 1.00 91.69 183 SER A C 1
ATOM 1521 O O . SER A 1 183 ? 16.081 22.370 -4.617 1.00 91.69 183 SER A O 1
ATOM 1523 N N . LYS A 1 184 ? 16.110 22.929 -2.439 1.00 90.25 184 LYS A N 1
ATOM 1524 C CA . LYS A 1 184 ? 14.691 23.295 -2.374 1.00 90.25 184 LYS A CA 1
ATOM 1525 C C . LYS A 1 184 ? 14.320 24.320 -3.447 1.00 90.25 184 LYS A C 1
ATOM 1527 O O . LYS A 1 184 ? 13.335 24.136 -4.154 1.00 90.25 184 LYS A O 1
ATOM 1532 N N . GLU A 1 185 ? 15.151 25.339 -3.639 1.00 92.88 185 GLU A N 1
ATOM 1533 C CA . GLU A 1 185 ? 14.949 26.386 -4.643 1.00 92.88 185 GLU A CA 1
ATOM 1534 C C . GLU A 1 185 ? 14.929 25.798 -6.062 1.00 92.88 185 GLU A C 1
ATOM 1536 O O . GLU A 1 185 ? 14.060 26.124 -6.874 1.00 92.88 185 GLU A O 1
ATOM 1541 N N . ALA A 1 186 ? 15.852 24.879 -6.361 1.00 91.62 186 ALA A N 1
ATOM 1542 C CA . ALA A 1 186 ? 15.917 24.223 -7.661 1.00 91.62 186 ALA A CA 1
ATOM 1543 C C . ALA A 1 186 ? 14.730 23.275 -7.888 1.00 91.62 186 ALA A C 1
ATOM 1545 O O . ALA A 1 186 ? 14.237 23.184 -9.018 1.00 91.62 186 ALA A O 1
ATOM 1546 N N . ILE A 1 187 ? 14.239 22.600 -6.842 1.00 91.62 187 ILE A N 1
ATOM 1547 C CA . ILE A 1 187 ? 13.034 21.772 -6.934 1.00 91.62 187 ILE A CA 1
ATOM 1548 C C . ILE A 1 187 ? 11.821 22.637 -7.253 1.00 91.62 187 ILE A C 1
ATOM 1550 O O . ILE A 1 187 ? 11.095 22.306 -8.183 1.00 91.62 187 ILE A O 1
ATOM 1554 N N . GLU A 1 188 ? 11.612 23.757 -6.561 1.00 93.19 188 GLU A N 1
ATOM 1555 C CA . GLU A 1 188 ? 10.444 24.613 -6.799 1.00 93.19 188 GLU A CA 1
ATOM 1556 C C . GLU A 1 188 ? 10.404 25.160 -8.233 1.00 93.19 188 GLU A C 1
ATOM 1558 O O . GLU A 1 188 ? 9.344 25.166 -8.868 1.00 93.19 188 GLU A O 1
ATOM 1563 N N . ILE A 1 189 ? 11.557 25.573 -8.772 1.00 93.62 189 ILE A N 1
ATOM 1564 C CA . ILE A 1 189 ? 11.684 26.046 -10.158 1.00 93.62 189 ILE A CA 1
ATOM 1565 C C . ILE A 1 189 ? 11.360 24.915 -11.143 1.00 93.62 189 ILE A C 1
ATOM 1567 O O . ILE A 1 189 ? 10.538 25.088 -12.049 1.00 93.62 189 ILE A O 1
ATOM 1571 N N . ARG A 1 190 ? 11.977 23.740 -10.966 1.00 92.50 190 ARG A N 1
ATOM 1572 C CA . ARG A 1 190 ? 11.777 22.584 -11.856 1.00 92.50 190 ARG A CA 1
ATOM 1573 C C . ARG A 1 190 ? 10.354 22.040 -11.767 1.00 92.50 190 ARG A C 1
ATOM 1575 O O . ARG A 1 190 ? 9.755 21.762 -12.800 1.00 92.50 190 ARG A O 1
ATOM 1582 N N . ALA A 1 191 ? 9.794 21.945 -10.565 1.00 92.69 191 ALA A N 1
ATOM 1583 C CA . ALA A 1 191 ? 8.434 21.484 -10.319 1.00 92.69 191 ALA A CA 1
ATOM 1584 C C . ALA A 1 191 ? 7.412 22.384 -11.016 1.00 92.69 191 ALA A C 1
ATOM 1586 O O . ALA A 1 191 ? 6.552 21.874 -11.725 1.00 92.69 191 ALA A O 1
ATOM 1587 N N . LYS A 1 192 ? 7.535 23.715 -10.906 1.00 93.19 192 LYS A N 1
ATOM 1588 C CA . LYS A 1 192 ? 6.665 24.652 -11.640 1.00 93.19 192 LYS A CA 1
ATOM 1589 C C . LYS A 1 192 ? 6.771 24.460 -13.151 1.00 93.19 192 LYS A C 1
ATOM 1591 O O . LYS A 1 192 ? 5.749 24.418 -13.826 1.00 93.19 192 LYS A O 1
ATOM 1596 N N . LYS A 1 193 ? 7.990 24.310 -13.681 1.00 91.69 193 LYS A N 1
ATOM 1597 C CA . LYS A 1 193 ? 8.203 24.061 -15.114 1.00 91.69 193 LYS A CA 1
ATOM 1598 C C . LYS A 1 193 ? 7.515 22.771 -15.573 1.00 91.69 193 LYS A C 1
ATOM 1600 O O . LYS A 1 193 ? 6.787 22.805 -16.558 1.00 91.69 193 LYS A O 1
ATOM 1605 N N . LEU A 1 194 ? 7.709 21.671 -14.845 1.00 91.06 194 LEU A N 1
ATOM 1606 C CA . LEU A 1 194 ? 7.094 20.376 -15.151 1.00 91.06 194 LEU A CA 1
ATOM 1607 C C . LEU A 1 194 ? 5.567 20.449 -15.069 1.00 91.06 194 LEU A C 1
ATOM 1609 O O . LEU A 1 194 ? 4.880 19.989 -15.969 1.00 91.06 194 LEU A O 1
ATOM 1613 N N . LEU A 1 195 ? 5.029 21.074 -14.024 1.00 92.88 195 LEU A N 1
ATOM 1614 C CA . LEU A 1 195 ? 3.586 21.211 -13.848 1.00 92.88 195 LEU A CA 1
ATOM 1615 C C . LEU A 1 195 ? 2.925 22.031 -14.953 1.00 92.88 195 LEU A C 1
ATOM 1617 O O . LEU A 1 195 ? 1.821 21.691 -15.358 1.00 92.88 195 LEU A O 1
ATOM 1621 N N . ASN A 1 196 ? 3.588 23.078 -15.447 1.00 90.81 196 ASN A N 1
ATOM 1622 C CA . ASN A 1 196 ? 3.105 23.821 -16.609 1.00 90.81 196 ASN A CA 1
ATOM 1623 C C . ASN A 1 196 ? 3.207 22.993 -17.894 1.00 90.81 196 ASN A C 1
ATOM 1625 O O . ASN A 1 196 ? 2.304 23.033 -18.709 1.00 90.81 196 ASN A O 1
ATOM 1629 N N . GLN A 1 197 ? 4.282 22.221 -18.069 1.00 91.62 197 GLN A N 1
ATOM 1630 C CA . GLN A 1 197 ? 4.460 21.377 -19.253 1.00 91.62 197 GLN A CA 1
ATOM 1631 C C . GLN A 1 197 ? 3.413 20.256 -19.355 1.00 91.62 197 GLN A C 1
ATOM 1633 O O . GLN A 1 197 ? 3.073 19.846 -20.459 1.00 91.62 197 GLN A O 1
ATOM 1638 N N . PHE A 1 198 ? 2.934 19.747 -18.219 1.00 86.56 198 PHE A N 1
ATOM 1639 C CA . PHE A 1 198 ? 1.927 18.685 -18.165 1.00 86.56 198 PHE A CA 1
ATOM 1640 C C . PHE A 1 198 ? 0.505 19.202 -17.906 1.00 86.56 198 PHE A C 1
ATOM 1642 O O . PHE A 1 198 ? -0.367 18.394 -17.608 1.00 86.56 198 PHE A O 1
ATOM 1649 N N . ASP A 1 199 ? 0.268 20.518 -17.956 1.00 90.31 199 ASP A N 1
ATOM 1650 C CA . ASP A 1 199 ? -1.037 21.136 -17.661 1.00 90.31 199 ASP A CA 1
ATOM 1651 C C . ASP A 1 199 ? -1.627 20.723 -16.292 1.00 90.31 199 ASP A C 1
ATOM 1653 O O . ASP A 1 199 ? -2.836 20.622 -16.083 1.00 90.31 199 ASP A O 1
ATOM 1657 N N . LEU A 1 200 ? -0.750 20.496 -15.309 1.00 90.81 200 LEU A N 1
ATOM 1658 C CA . LEU A 1 200 ? -1.089 20.075 -13.943 1.00 90.81 200 LEU A CA 1
ATOM 1659 C C . LEU A 1 200 ? -0.898 21.187 -12.904 1.00 90.81 200 LEU A C 1
ATOM 1661 O O . LEU A 1 200 ? -1.064 20.951 -11.704 1.00 90.81 200 LEU A O 1
ATOM 1665 N N . ILE A 1 201 ? -0.555 22.406 -13.327 1.00 92.00 201 ILE A N 1
ATOM 1666 C CA . ILE A 1 201 ? -0.247 23.518 -12.415 1.00 92.00 201 ILE A CA 1
ATOM 1667 C C . ILE A 1 201 ? -1.415 23.899 -11.500 1.00 92.00 201 ILE A C 1
ATOM 1669 O O . ILE A 1 201 ? -1.196 24.270 -10.341 1.00 92.00 201 ILE A O 1
ATOM 1673 N N . GLU A 1 202 ? -2.647 23.762 -11.986 1.00 92.75 202 GLU A N 1
ATOM 1674 C CA . GLU A 1 202 ? -3.863 24.014 -11.210 1.00 92.75 202 GLU A CA 1
ATOM 1675 C C . GLU A 1 202 ? -4.127 22.897 -10.195 1.00 92.75 202 GLU A C 1
ATOM 1677 O O . GLU A 1 202 ? -4.543 23.154 -9.067 1.00 92.75 202 GLU A O 1
ATOM 1682 N N . LYS A 1 203 ? -3.766 21.657 -10.544 1.00 91.75 203 LYS A N 1
ATOM 1683 C CA . LYS A 1 203 ? -3.905 20.477 -9.681 1.00 91.75 203 LYS A CA 1
ATOM 1684 C C . LYS A 1 203 ? -2.733 20.294 -8.712 1.00 91.75 203 LYS A C 1
ATOM 1686 O O . LYS A 1 203 ? -2.669 19.292 -8.004 1.00 91.75 203 LYS A O 1
ATOM 1691 N N . ARG A 1 204 ? -1.806 21.257 -8.616 1.00 92.31 204 ARG A N 1
ATOM 1692 C CA . ARG A 1 204 ? -0.595 21.132 -7.781 1.00 92.31 204 ARG A CA 1
ATOM 1693 C C . ARG A 1 204 ? -0.890 20.864 -6.298 1.00 92.31 204 ARG A C 1
ATOM 1695 O O . ARG A 1 204 ? -0.099 20.207 -5.625 1.00 92.31 204 ARG A O 1
ATOM 1702 N N . HIS A 1 205 ? -2.020 21.369 -5.797 1.00 94.62 205 HIS A N 1
ATOM 1703 C CA . HIS A 1 205 ? -2.477 21.189 -4.415 1.00 94.62 205 HIS A CA 1
ATOM 1704 C C . HIS A 1 205 ? -3.494 20.049 -4.256 1.00 94.62 205 HIS A C 1
ATOM 1706 O O . HIS A 1 205 ? -3.908 19.751 -3.139 1.00 94.62 205 HIS A O 1
ATOM 1712 N N . SER A 1 206 ? -3.879 19.389 -5.347 1.00 92.81 206 SER A N 1
ATOM 1713 C CA . SER A 1 206 ? -4.718 18.194 -5.315 1.00 92.81 206 SER A CA 1
ATOM 1714 C C . SER A 1 206 ? -3.882 16.981 -4.909 1.00 92.81 206 SER A C 1
ATOM 1716 O O . SER A 1 206 ? -2.695 16.899 -5.238 1.00 92.81 206 SER A O 1
ATOM 1718 N N . LYS A 1 207 ? -4.495 16.030 -4.197 1.00 91.56 207 LYS A N 1
ATOM 1719 C CA . LYS A 1 207 ? -3.869 14.733 -3.902 1.00 91.56 207 LYS A CA 1
ATOM 1720 C C . LYS A 1 207 ? -3.686 13.947 -5.201 1.00 91.56 207 LYS A C 1
ATOM 1722 O O . LYS A 1 207 ? -4.534 13.999 -6.086 1.00 91.56 207 LYS A O 1
ATOM 1727 N N . THR A 1 208 ? -2.600 13.196 -5.330 1.00 84.75 208 THR A N 1
ATOM 1728 C CA . THR A 1 208 ? -2.330 12.430 -6.562 1.00 84.75 208 THR A CA 1
ATOM 1729 C C . THR A 1 208 ? -3.387 11.363 -6.837 1.00 84.75 208 THR A C 1
ATOM 1731 O O . THR A 1 208 ? -3.702 11.123 -7.996 1.00 84.75 208 THR A O 1
ATOM 1734 N N . LYS A 1 209 ? -4.028 10.803 -5.801 1.00 85.00 209 LYS A N 1
ATOM 1735 C CA . LYS A 1 209 ? -5.153 9.861 -5.958 1.00 85.00 209 LYS A CA 1
ATOM 1736 C C . LYS A 1 209 ? -6.418 10.452 -6.584 1.00 85.00 209 LYS A C 1
ATOM 1738 O O . LYS A 1 209 ? -7.298 9.701 -6.980 1.00 85.00 209 LYS A O 1
ATOM 1743 N N . THR A 1 210 ? -6.543 11.780 -6.619 1.00 85.31 210 THR A N 1
ATOM 1744 C CA . THR A 1 210 ? -7.683 12.468 -7.246 1.00 85.31 210 THR A CA 1
ATOM 1745 C C . THR A 1 210 ? -7.376 12.892 -8.681 1.00 85.31 210 THR A C 1
ATOM 1747 O O . THR A 1 210 ? -8.182 13.586 -9.297 1.00 85.31 210 THR A O 1
ATOM 1750 N N . LEU A 1 211 ? -6.191 12.557 -9.200 1.00 79.25 211 LEU A N 1
ATOM 1751 C CA . LEU A 1 211 ? -5.857 12.766 -10.602 1.00 79.25 211 LEU A CA 1
ATOM 1752 C C . LEU A 1 211 ? -6.481 11.641 -11.435 1.00 79.25 211 LEU A C 1
ATOM 1754 O O . LEU A 1 211 ? -6.304 10.467 -11.120 1.00 79.25 211 LEU A O 1
ATOM 1758 N N . SER A 1 212 ? -7.235 12.041 -12.458 1.00 59.97 212 SER A N 1
ATOM 1759 C CA . SER A 1 212 ? -7.836 11.188 -13.488 1.00 59.97 212 SER A CA 1
ATOM 1760 C C . SER A 1 212 ? -6.853 10.905 -14.612 1.00 59.97 212 SER A C 1
ATOM 1762 O O . SER A 1 212 ? -6.258 11.914 -15.065 1.00 59.97 212 SER A O 1
#

Sequence (212 aa):
QYIVKFNVFLTMFDKDYLEKIRIEKEKWEEKLKESKERDVKFVTDSEIPIKRLYTPLDVKGDYLDTVNFPGQEPFTRGVYPSMYRGRLWTMRLFSGHGTPEETNLRWKYLYENGAGKTTTIRLLTGIFKLDDQASIEIFNEDITKNPNKYKMNFGIVPEVSNAFSDYTVWQNLNFSGGIYGISKEAIEIRAKKLLNQFDLIEKRHSKTKTLS

pLDDT: mean 77.46, std 15.95, range [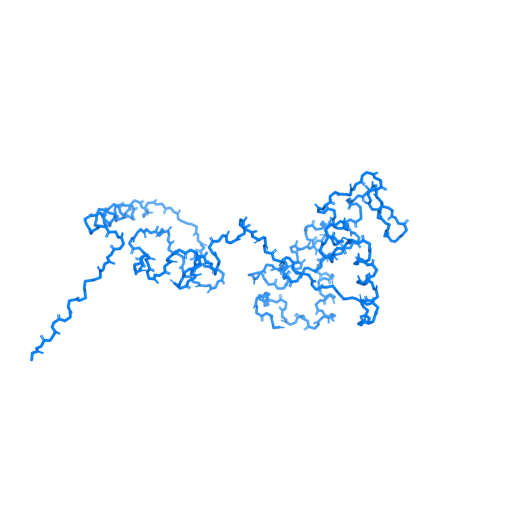32.06, 95.12]